Protein AF-A0A972ZYL5-F1 (afdb_monomer_lite)

Structure (mmCIF, N/CA/C/O backbone):
data_AF-A0A972ZYL5-F1
#
_entry.id   AF-A0A972ZYL5-F1
#
loop_
_atom_site.group_PDB
_atom_site.id
_atom_site.type_symbol
_atom_site.label_atom_id
_atom_site.label_alt_id
_atom_site.label_comp_id
_atom_site.label_asym_id
_atom_site.label_entity_id
_atom_site.label_seq_id
_atom_site.pdbx_PDB_ins_code
_atom_site.Cartn_x
_atom_site.Cartn_y
_atom_site.Cartn_z
_atom_site.occupancy
_atom_site.B_iso_or_equiv
_atom_site.auth_seq_id
_atom_site.auth_comp_id
_atom_site.auth_asym_id
_atom_site.auth_atom_id
_atom_site.pdbx_PDB_model_num
ATOM 1 N N . MET A 1 1 ? -12.706 -32.628 24.365 1.00 41.38 1 MET A N 1
ATOM 2 C CA . MET A 1 1 ? -12.061 -31.976 25.527 1.00 41.38 1 MET A CA 1
ATOM 3 C C . MET A 1 1 ? -12.692 -30.603 25.711 1.00 41.38 1 MET A C 1
ATOM 5 O O . MET A 1 1 ? -12.355 -29.680 24.985 1.00 41.38 1 MET A O 1
ATOM 9 N N . GLY A 1 2 ? -13.711 -30.515 26.570 1.00 38.97 2 GLY A N 1
ATOM 10 C CA . GLY A 1 2 ? -14.503 -29.300 26.780 1.00 38.97 2 GLY A CA 1
ATOM 11 C C . GLY A 1 2 ? -13.916 -28.439 27.895 1.00 38.97 2 GLY A C 1
ATOM 12 O O . GLY A 1 2 ? -13.798 -28.897 29.030 1.00 38.97 2 GLY A O 1
ATOM 13 N N . LEU A 1 3 ? -13.546 -27.202 27.568 1.00 34.12 3 LEU A N 1
ATOM 14 C CA . LEU A 1 3 ? -13.115 -26.196 28.535 1.00 34.12 3 LEU A CA 1
ATOM 15 C C . LEU A 1 3 ? -14.346 -25.678 29.290 1.00 34.12 3 LEU A C 1
ATOM 17 O O . LEU A 1 3 ? -15.180 -24.965 28.735 1.00 34.12 3 LEU A O 1
ATOM 21 N N . LYS A 1 4 ? -14.464 -26.085 30.559 1.00 38.19 4 LYS A N 1
ATOM 22 C CA . LYS A 1 4 ? -15.445 -25.568 31.519 1.00 38.19 4 LYS A CA 1
ATOM 23 C C . LYS A 1 4 ? -15.214 -24.071 31.725 1.00 38.19 4 LYS A C 1
ATOM 25 O O . LYS A 1 4 ? -14.170 -23.660 32.221 1.00 38.19 4 LYS A O 1
ATOM 30 N N . THR A 1 5 ? -16.214 -23.270 31.385 1.00 36.31 5 THR A N 1
ATOM 31 C CA . THR A 1 5 ? -16.312 -21.858 31.752 1.00 36.31 5 THR A CA 1
ATOM 32 C C . THR A 1 5 ? -16.636 -21.744 33.241 1.00 36.31 5 THR A C 1
ATOM 34 O O . THR A 1 5 ? -17.720 -22.131 33.678 1.00 36.31 5 THR A O 1
ATOM 37 N N . THR A 1 6 ? -15.704 -21.222 34.032 1.00 38.47 6 THR A N 1
ATOM 38 C CA . THR A 1 6 ? -15.936 -20.844 35.430 1.00 38.47 6 THR A CA 1
ATOM 39 C C . THR A 1 6 ? -16.724 -19.538 35.485 1.00 38.47 6 THR A C 1
ATOM 41 O O . THR A 1 6 ? -16.208 -18.476 35.142 1.00 38.47 6 THR A O 1
ATOM 44 N N . VAL A 1 7 ? -17.977 -19.624 35.926 1.00 40.84 7 VAL A N 1
ATOM 45 C CA . VAL A 1 7 ? -18.786 -18.481 36.364 1.00 40.84 7 VAL A CA 1
ATOM 46 C C . VAL A 1 7 ? -18.379 -18.155 37.807 1.00 40.84 7 VAL A C 1
ATOM 48 O O . VAL A 1 7 ? -18.423 -19.063 38.642 1.00 40.84 7 VAL A O 1
ATOM 51 N N . PRO A 1 8 ? -17.989 -16.917 38.161 1.00 37.16 8 PRO A N 1
ATOM 52 C CA . PRO A 1 8 ? -17.845 -16.552 39.561 1.00 37.16 8 PRO A CA 1
ATOM 53 C C . PRO A 1 8 ? -19.239 -16.411 40.185 1.00 37.16 8 PRO A C 1
ATOM 55 O O . PRO A 1 8 ? -20.003 -15.502 39.872 1.00 37.16 8 PRO A O 1
ATOM 58 N N . SER A 1 9 ? -19.557 -17.368 41.055 1.00 35.41 9 SER A N 1
ATOM 59 C CA . SER A 1 9 ? -20.727 -17.382 41.928 1.00 35.41 9 SER A CA 1
ATOM 60 C C . SER A 1 9 ? -20.741 -16.131 42.811 1.00 35.41 9 SER A C 1
ATOM 62 O O . SER A 1 9 ? -19.851 -15.925 43.641 1.00 35.41 9 SER A O 1
ATOM 64 N N . THR A 1 10 ? -21.749 -15.283 42.629 1.00 38.00 10 THR A N 1
ATOM 65 C CA . THR A 1 10 ? -22.067 -14.186 43.542 1.00 38.00 10 THR A CA 1
ATOM 66 C C . THR A 1 10 ? -22.505 -14.785 44.875 1.00 38.00 10 THR A C 1
ATOM 68 O O . THR A 1 10 ? -23.608 -15.320 44.989 1.00 38.00 10 THR A O 1
ATOM 71 N N . LYS A 1 11 ? -21.629 -14.714 45.885 1.00 37.34 11 LYS A N 1
ATOM 72 C CA . LYS A 1 11 ? -21.966 -15.027 47.278 1.00 37.34 11 LYS A CA 1
ATOM 73 C C . LYS A 1 11 ? -23.191 -14.211 47.690 1.00 37.34 11 LYS A C 1
ATOM 75 O O . LYS A 1 11 ? -23.113 -12.992 47.807 1.00 37.34 11 LYS A O 1
ATOM 80 N N . ALA A 1 12 ? -24.301 -14.901 47.930 1.00 39.06 12 ALA A N 1
ATOM 81 C CA . ALA A 1 12 ? -25.438 -14.359 48.651 1.00 39.06 12 ALA A CA 1
ATOM 82 C C . ALA A 1 12 ? -24.966 -13.956 50.058 1.00 39.06 12 ALA A C 1
ATOM 84 O O . ALA A 1 12 ? -24.593 -14.805 50.868 1.00 39.06 12 ALA A O 1
ATOM 85 N N . THR A 1 13 ? -24.931 -12.656 50.339 1.00 45.34 13 THR A N 1
ATOM 86 C CA . THR A 1 13 ? -24.761 -12.131 51.692 1.00 45.34 13 THR A CA 1
ATOM 87 C C . THR A 1 13 ? -25.991 -12.520 52.502 1.00 45.34 13 THR A C 1
ATOM 89 O O . THR A 1 13 ? -27.092 -12.017 52.298 1.00 45.34 13 THR A O 1
ATOM 92 N N . SER A 1 14 ? -25.798 -13.498 53.380 1.00 46.56 14 SER A N 1
ATOM 93 C CA . SER A 1 14 ? -26.826 -14.038 54.259 1.00 46.56 14 SER A CA 1
ATOM 94 C C . SER A 1 14 ? -27.374 -12.944 55.205 1.00 46.56 14 SER A C 1
ATOM 96 O O . SER A 1 14 ? -26.576 -12.125 55.665 1.00 46.56 14 SER A O 1
ATOM 98 N N . PRO A 1 15 ? -28.674 -12.942 55.562 1.00 49.06 15 PRO A N 1
ATOM 99 C CA . PRO A 1 15 ? -29.334 -11.900 56.375 1.00 49.06 15 PRO A CA 1
ATOM 100 C C . PRO A 1 15 ? -28.949 -11.906 57.870 1.00 49.06 15 PRO A C 1
ATOM 102 O O . PRO A 1 15 ? -29.476 -11.135 58.669 1.00 49.06 15 PRO A O 1
ATOM 105 N N . TRP A 1 16 ? -27.996 -12.755 58.251 1.00 45.66 16 TRP A N 1
ATOM 106 C CA . TRP A 1 16 ? -27.561 -12.992 59.623 1.00 45.66 16 TRP A CA 1
ATOM 107 C C . TRP A 1 16 ? -26.988 -11.780 60.383 1.00 45.66 16 TRP A C 1
ATOM 109 O O . TRP A 1 16 ? -27.233 -11.711 61.588 1.00 45.66 16 TRP A O 1
ATOM 119 N N . PRO A 1 17 ? -26.286 -10.795 59.780 1.00 55.66 17 PRO A N 1
ATOM 120 C CA . PRO A 1 17 ? -25.686 -9.728 60.581 1.00 55.66 17 PRO A CA 1
ATOM 121 C C . PRO A 1 17 ? -26.719 -8.736 61.139 1.00 55.66 17 PRO A C 1
ATOM 123 O O . PRO A 1 17 ? -26.487 -8.170 62.204 1.00 55.66 17 PRO A O 1
ATOM 126 N N . MET A 1 18 ? -27.878 -8.557 60.488 1.00 50.62 18 MET A N 1
ATOM 127 C CA . MET A 1 18 ? -28.925 -7.657 60.997 1.00 50.62 18 MET A CA 1
ATOM 128 C C . MET A 1 18 ? -29.690 -8.254 62.181 1.00 50.62 18 MET A C 1
ATOM 130 O O . MET A 1 18 ? -29.977 -7.537 63.133 1.00 50.62 18 MET A O 1
ATOM 134 N N . ALA A 1 19 ? -29.962 -9.562 62.166 1.00 48.72 19 ALA A N 1
ATOM 135 C CA . ALA A 1 19 ? -30.639 -10.239 63.275 1.00 48.72 19 ALA A CA 1
ATOM 136 C C . ALA A 1 19 ? -29.786 -10.243 64.558 1.00 48.72 19 ALA A C 1
ATOM 138 O O . ALA A 1 19 ? -30.305 -10.031 65.652 1.00 48.72 19 ALA A O 1
ATOM 139 N N . ILE A 1 20 ? -28.466 -10.416 64.418 1.00 55.84 20 ILE A N 1
ATOM 140 C CA . ILE A 1 20 ? -27.520 -10.357 65.542 1.00 55.84 20 ILE A CA 1
ATOM 141 C C . ILE A 1 20 ? -27.417 -8.926 66.089 1.00 55.84 20 ILE A C 1
ATOM 143 O O . ILE A 1 20 ? -27.444 -8.734 67.302 1.00 55.84 20 ILE A O 1
ATOM 147 N N . ALA A 1 21 ? -27.363 -7.916 65.215 1.00 53.06 21 ALA A N 1
ATOM 148 C CA . ALA A 1 21 ? -27.332 -6.514 65.636 1.00 53.06 21 ALA A CA 1
ATOM 149 C C . ALA A 1 21 ? -28.591 -6.113 66.427 1.00 53.06 21 ALA A C 1
ATOM 151 O O . ALA A 1 21 ? -28.486 -5.424 67.441 1.00 53.06 21 ALA A O 1
ATOM 152 N N . LEU A 1 22 ? -29.765 -6.598 66.013 1.00 55.12 22 LEU A N 1
ATOM 153 C CA . LEU A 1 22 ? -31.033 -6.356 66.707 1.00 55.12 22 LEU A CA 1
ATOM 154 C C . LEU A 1 22 ? -31.074 -7.034 68.086 1.00 55.12 22 LEU A C 1
ATOM 156 O O . LEU A 1 22 ? -31.489 -6.412 69.061 1.00 55.12 22 LEU A O 1
ATOM 160 N N . ALA A 1 23 ? -30.579 -8.271 68.196 1.00 56.94 23 ALA A N 1
ATOM 161 C CA . ALA A 1 23 ? -30.503 -8.987 69.471 1.00 56.94 23 ALA A CA 1
ATOM 162 C C . ALA A 1 23 ? -29.551 -8.307 70.473 1.00 56.94 23 ALA A C 1
ATOM 164 O O . ALA A 1 23 ? -29.870 -8.199 71.657 1.00 56.94 23 ALA A O 1
ATOM 165 N N . ILE A 1 24 ? -28.411 -7.795 69.994 1.00 60.84 24 ILE A N 1
ATOM 166 C CA . ILE A 1 24 ? -27.460 -7.044 70.826 1.00 60.84 24 ILE A CA 1
ATOM 167 C C . ILE A 1 24 ? -28.085 -5.722 71.293 1.00 60.84 24 ILE A C 1
ATOM 169 O O . ILE A 1 24 ? -27.967 -5.381 72.467 1.00 60.84 24 ILE A O 1
ATOM 173 N N . ALA A 1 25 ? -28.797 -5.006 70.418 1.00 59.16 25 ALA A N 1
ATOM 174 C CA . ALA A 1 25 ? -29.459 -3.753 70.782 1.00 59.16 25 ALA A CA 1
ATOM 175 C C . ALA A 1 25 ? -30.521 -3.954 71.879 1.00 59.16 25 ALA A C 1
ATOM 177 O O . ALA A 1 25 ? -30.542 -3.208 72.856 1.00 59.16 25 ALA A O 1
ATOM 178 N N . VAL A 1 26 ? -31.345 -5.003 71.771 1.00 62.66 26 VAL A N 1
ATOM 179 C CA . VAL A 1 26 ? -32.357 -5.344 72.789 1.00 62.66 26 VAL A CA 1
ATOM 180 C C . VAL A 1 26 ? -31.706 -5.691 74.133 1.00 62.66 26 VAL A C 1
ATOM 182 O O . VAL A 1 26 ? -32.167 -5.226 75.176 1.00 62.66 26 VAL A O 1
ATOM 185 N N . PHE A 1 27 ? -30.601 -6.442 74.119 1.00 63.00 27 PHE A N 1
ATOM 186 C CA . PHE A 1 27 ? -29.875 -6.818 75.336 1.00 63.00 27 PHE A CA 1
ATOM 187 C C . PHE A 1 27 ? -29.214 -5.615 76.029 1.00 63.00 27 PHE A C 1
ATOM 189 O O . PHE A 1 27 ? -29.222 -5.515 77.259 1.00 63.00 27 PHE A O 1
ATOM 196 N N . VAL A 1 28 ? -28.681 -4.669 75.248 1.00 62.25 28 VAL A N 1
ATOM 197 C CA . VAL A 1 28 ? -28.093 -3.425 75.770 1.00 62.25 28 VAL A CA 1
ATOM 198 C C . VAL A 1 28 ? -29.173 -2.528 76.377 1.00 62.25 28 VAL A C 1
ATOM 200 O O . VAL A 1 28 ? -28.972 -2.005 77.470 1.00 62.25 28 VAL A O 1
ATOM 203 N N . ILE A 1 29 ? -30.344 -2.415 75.743 1.00 62.97 29 ILE A N 1
ATOM 204 C CA . ILE A 1 29 ? -31.478 -1.648 76.283 1.00 62.97 29 ILE A CA 1
ATOM 205 C C . ILE A 1 29 ? -31.983 -2.270 77.594 1.00 62.97 29 ILE A C 1
ATOM 207 O O . ILE A 1 29 ? -32.149 -1.556 78.580 1.00 62.97 29 ILE A O 1
ATOM 211 N N . GLN A 1 30 ? -32.155 -3.596 77.653 1.00 56.00 30 GLN A N 1
ATOM 212 C CA . GLN A 1 30 ? -32.551 -4.286 78.889 1.00 56.00 30 GLN A CA 1
ATOM 213 C C . GLN A 1 30 ? -31.522 -4.120 80.013 1.00 56.00 30 GLN A C 1
ATOM 215 O O . GLN A 1 30 ? -31.901 -3.914 81.166 1.00 56.00 30 GLN A O 1
ATOM 220 N N . SER A 1 31 ? -30.228 -4.153 79.685 1.00 62.12 31 SER A N 1
ATOM 221 C CA . SER A 1 31 ? -29.158 -3.950 80.668 1.00 62.12 31 SER A CA 1
ATOM 222 C C . SER A 1 31 ? -29.103 -2.508 81.176 1.00 62.12 31 SER A C 1
ATOM 224 O O . SER A 1 31 ? -28.894 -2.287 82.366 1.00 62.12 31 SER A O 1
ATOM 226 N N . LEU A 1 32 ? -29.355 -1.519 80.315 1.00 51.88 32 LEU A N 1
ATOM 227 C CA . LEU A 1 32 ? -29.411 -0.111 80.714 1.00 51.88 32 LEU A CA 1
ATOM 228 C C . LEU A 1 32 ? -30.629 0.186 81.600 1.00 51.88 32 LEU A C 1
ATOM 230 O O . LEU A 1 32 ? -30.489 0.903 82.587 1.00 51.88 32 LEU A O 1
ATOM 234 N N . ILE A 1 33 ? -31.790 -0.419 81.318 1.00 57.53 33 ILE A N 1
ATOM 235 C CA . ILE A 1 33 ? -32.982 -0.320 82.180 1.00 57.53 33 ILE A CA 1
ATOM 236 C C . ILE A 1 33 ? -32.690 -0.907 83.571 1.00 57.53 33 ILE A C 1
ATOM 238 O O . ILE A 1 33 ? -33.034 -0.293 84.581 1.00 57.53 33 ILE A O 1
ATOM 242 N N . ALA A 1 34 ? -32.002 -2.053 83.636 1.00 53.91 34 ALA A N 1
ATOM 243 C CA . ALA A 1 34 ? -31.623 -2.691 84.897 1.00 53.91 34 ALA A CA 1
ATOM 244 C C . ALA A 1 34 ? -30.601 -1.866 85.705 1.00 53.91 34 ALA A C 1
ATOM 246 O O . ALA A 1 34 ? -30.720 -1.774 86.925 1.00 53.91 34 ALA A O 1
ATOM 247 N N . VAL A 1 35 ? -29.633 -1.228 85.036 1.00 47.22 35 VAL A N 1
ATOM 248 C CA . VAL A 1 35 ? -28.631 -0.353 85.677 1.00 47.22 35 VAL A CA 1
ATOM 249 C C . VAL A 1 35 ? -29.263 0.941 86.196 1.00 47.22 35 VAL A C 1
ATOM 251 O O . VAL A 1 35 ? -28.976 1.351 87.318 1.00 47.22 35 VAL A O 1
ATOM 254 N N . VAL A 1 36 ? -30.183 1.548 85.440 1.00 48.50 36 VAL A N 1
ATOM 255 C CA . VAL A 1 36 ? -30.937 2.735 85.886 1.00 48.50 36 VAL A CA 1
ATOM 256 C C . VAL A 1 36 ? -31.788 2.423 87.123 1.00 48.50 36 VAL A C 1
ATOM 258 O O . VAL A 1 36 ? -31.884 3.250 88.032 1.00 48.50 36 VAL A O 1
ATOM 261 N N . TRP A 1 37 ? -32.340 1.208 87.205 1.00 52.72 37 TRP A N 1
ATOM 262 C CA . TRP A 1 37 ? -33.072 0.736 88.382 1.00 52.72 37 TRP A CA 1
ATOM 263 C C . TRP A 1 37 ? -32.170 0.386 89.577 1.00 52.72 37 TRP A C 1
ATOM 265 O O . TRP A 1 37 ? -32.647 0.422 90.710 1.00 52.72 37 TRP A O 1
ATOM 275 N N . SER A 1 38 ? -30.881 0.083 89.373 1.00 51.00 38 SER A N 1
ATOM 276 C CA . SER A 1 38 ? -29.988 -0.346 90.460 1.00 51.00 38 SER A CA 1
ATOM 277 C C . SER A 1 38 ? -29.194 0.781 91.129 1.00 51.00 38 SER A C 1
ATOM 279 O O . SER A 1 38 ? -28.565 0.522 92.155 1.00 51.00 38 SER A O 1
ATOM 281 N N . SER A 1 39 ? -29.176 2.008 90.588 1.00 47.97 39 SER A N 1
ATOM 282 C CA . SER A 1 39 ? -28.262 3.061 91.075 1.00 47.97 39 SER A CA 1
ATOM 283 C C . SER A 1 39 ? -28.886 4.389 91.519 1.00 47.97 39 SER A C 1
ATOM 285 O O . SER A 1 39 ? -28.130 5.323 91.785 1.00 47.97 39 SER A O 1
ATOM 287 N N . THR A 1 40 ? -30.209 4.516 91.676 1.00 46.00 40 THR A N 1
ATOM 288 C CA . THR A 1 40 ? -30.797 5.830 92.012 1.00 46.00 40 THR A CA 1
ATOM 289 C C . THR A 1 40 ? -31.829 5.756 93.137 1.00 46.00 40 THR A C 1
ATOM 291 O O . THR A 1 40 ? -32.868 5.117 93.018 1.00 46.00 40 THR A O 1
ATOM 294 N N . ARG A 1 41 ? -31.531 6.445 94.251 1.00 45.81 41 ARG A N 1
ATOM 295 C CA . ARG A 1 41 ? -32.499 6.816 95.300 1.00 45.81 41 ARG A CA 1
ATOM 296 C C . ARG A 1 41 ? -33.710 7.514 94.654 1.00 45.81 41 ARG A C 1
ATOM 298 O O . ARG A 1 41 ? -33.507 8.190 93.644 1.00 45.81 41 ARG A O 1
ATOM 305 N N . PRO A 1 42 ? -34.926 7.420 95.224 1.00 42.53 42 PRO A N 1
ATOM 306 C CA . PRO A 1 42 ? -36.120 8.001 94.622 1.00 42.53 42 PRO A CA 1
ATOM 307 C C . PRO A 1 42 ? -36.043 9.530 94.693 1.00 42.53 42 PRO A C 1
ATOM 309 O O . PRO A 1 42 ? -36.448 10.146 95.673 1.00 42.53 42 PRO A O 1
ATOM 312 N N . GLN A 1 43 ? -35.493 10.151 93.654 1.00 45.28 43 GLN A N 1
ATOM 313 C CA . GLN A 1 43 ? -35.905 11.494 93.278 1.00 45.28 43 GLN A CA 1
ATOM 314 C C . GLN A 1 43 ? -37.298 11.320 92.678 1.00 45.28 43 GLN A C 1
ATOM 316 O O . GLN A 1 43 ? -37.479 10.540 91.743 1.00 45.28 43 GLN A O 1
ATOM 321 N N . THR A 1 44 ? -38.299 11.964 93.266 1.00 47.56 44 THR A N 1
ATOM 322 C CA . THR A 1 44 ? -39.650 12.016 92.707 1.00 47.56 44 THR A CA 1
ATOM 323 C C . THR A 1 44 ? -39.571 12.754 91.377 1.00 47.56 44 THR A C 1
ATOM 325 O O . THR A 1 44 ? -39.580 13.981 91.346 1.00 47.56 44 THR A O 1
ATOM 328 N N . ILE A 1 45 ? -39.428 12.002 90.289 1.00 50.72 45 ILE A N 1
ATOM 329 C CA . ILE A 1 45 ? -39.596 12.511 88.931 1.00 50.72 45 ILE A CA 1
ATOM 330 C C . ILE A 1 45 ? -41.024 13.057 88.868 1.00 50.72 45 ILE A C 1
ATOM 332 O O . ILE A 1 45 ? -41.975 12.351 89.219 1.00 50.72 45 ILE A O 1
ATOM 336 N N . SER A 1 46 ? -41.168 14.331 88.506 1.00 58.19 46 SER A N 1
ATOM 337 C CA . SER A 1 46 ? -42.485 14.929 88.309 1.00 58.19 46 SER A CA 1
ATOM 338 C C . SER A 1 46 ? -43.215 14.143 87.221 1.00 58.19 46 SER A C 1
ATOM 340 O O . SER A 1 46 ? -42.606 13.726 86.238 1.00 58.19 46 SER A O 1
ATOM 342 N N . VAL A 1 47 ? -44.531 13.957 87.356 1.00 63.41 47 VAL A N 1
ATOM 343 C CA . VAL A 1 47 ? -45.355 13.332 86.301 1.00 63.41 47 VAL A CA 1
ATOM 344 C C . VAL A 1 47 ? -45.140 14.036 84.950 1.00 63.41 47 VAL A C 1
ATOM 346 O O . VAL A 1 47 ? -45.187 13.393 83.905 1.00 63.41 47 VAL A O 1
ATOM 349 N N . GLN A 1 48 ? -44.831 15.336 84.982 1.00 63.50 48 GLN A N 1
ATOM 350 C CA . GLN A 1 48 ? -44.504 16.128 83.802 1.00 63.50 48 GLN A CA 1
ATOM 351 C C . GLN A 1 48 ? -43.208 15.664 83.115 1.00 63.50 48 GLN A C 1
ATOM 353 O O . GLN A 1 48 ? -43.220 15.427 81.913 1.00 63.50 48 GLN A O 1
ATOM 358 N N . ASP A 1 49 ? -42.136 15.424 83.875 1.00 63.81 49 ASP A N 1
ATOM 359 C CA . ASP A 1 49 ? -40.836 14.994 83.336 1.00 63.81 49 ASP A CA 1
ATOM 360 C C . ASP A 1 49 ? -40.919 13.597 82.694 1.00 63.81 49 ASP A C 1
ATOM 362 O O . ASP A 1 49 ? -40.239 13.299 81.712 1.00 63.81 49 ASP A O 1
ATOM 366 N N . TYR A 1 50 ? -41.779 12.722 83.228 1.00 62.84 50 TYR A N 1
ATOM 367 C CA . TYR A 1 50 ? -42.027 11.399 82.649 1.00 62.84 50 TYR A CA 1
ATOM 368 C C . TYR A 1 50 ? -42.781 11.486 81.312 1.00 62.84 50 TYR A C 1
ATOM 370 O O . TYR A 1 50 ? -42.447 10.773 80.364 1.00 62.84 50 TYR A O 1
ATOM 378 N N . ASN A 1 51 ? -43.770 12.378 81.217 1.00 70.31 51 ASN A N 1
ATOM 379 C CA . ASN A 1 51 ? -44.517 12.616 79.980 1.00 70.31 51 ASN A CA 1
ATOM 380 C C . ASN A 1 51 ? -43.639 13.270 78.897 1.00 70.31 51 ASN A C 1
ATOM 382 O O . ASN A 1 51 ? -43.740 12.909 77.722 1.00 70.31 51 ASN A O 1
ATOM 386 N N . ASP A 1 52 ? -42.734 14.170 79.286 1.00 73.31 52 ASP A N 1
ATOM 387 C CA . ASP A 1 52 ? -41.778 14.806 78.372 1.00 73.31 52 ASP A CA 1
ATOM 388 C C . ASP A 1 52 ? -40.760 13.782 77.822 1.00 73.31 52 ASP A C 1
ATOM 390 O O . ASP A 1 52 ? -40.471 13.760 76.627 1.00 73.31 52 ASP A O 1
ATOM 394 N N . LEU A 1 53 ? -40.294 12.836 78.647 1.00 74.19 53 LEU A N 1
ATOM 395 C CA . LEU A 1 53 ? -39.439 11.730 78.187 1.00 74.19 53 LEU A CA 1
ATOM 396 C C . LEU A 1 53 ? -40.176 10.740 77.273 1.00 74.19 53 LEU A C 1
ATOM 398 O O . LEU A 1 53 ? -39.588 10.229 76.318 1.00 74.19 53 LEU A O 1
ATOM 402 N N . GLN A 1 54 ? -41.454 10.455 77.545 1.00 66.56 54 GLN A N 1
ATOM 403 C CA . GLN A 1 54 ? -42.258 9.597 76.668 1.00 66.56 54 GLN A CA 1
ATOM 404 C C . GLN A 1 54 ? -42.500 10.238 75.300 1.00 66.56 54 GLN A C 1
ATOM 406 O O . GLN A 1 54 ? -42.433 9.547 74.282 1.00 66.56 54 GLN A O 1
ATOM 411 N N . THR A 1 55 ? -42.764 11.544 75.263 1.00 73.62 55 THR A N 1
ATOM 412 C CA . THR A 1 55 ? -42.971 12.270 74.005 1.00 73.62 55 THR A CA 1
ATOM 413 C C . THR A 1 55 ? -41.678 12.401 73.201 1.00 73.62 55 THR A C 1
ATOM 415 O O . THR A 1 55 ? -41.710 12.184 71.988 1.00 73.62 55 THR A O 1
ATOM 418 N N . ASP A 1 56 ? -40.530 12.636 73.846 1.00 79.62 56 ASP A N 1
ATOM 419 C CA . ASP A 1 56 ? -39.234 12.671 73.154 1.00 79.62 56 ASP A CA 1
ATOM 420 C C . ASP A 1 56 ? -38.862 11.295 72.574 1.00 79.62 56 ASP A C 1
ATOM 422 O O . ASP A 1 56 ? -38.499 11.194 71.400 1.00 79.62 56 ASP A O 1
ATOM 426 N N . LEU A 1 57 ? -39.064 10.210 73.334 1.00 74.12 57 LEU A N 1
ATOM 427 C CA . LEU A 1 57 ? -38.818 8.845 72.855 1.00 74.12 57 LEU A CA 1
ATOM 428 C C . LEU A 1 57 ? -39.729 8.469 71.675 1.00 74.12 57 LEU A C 1
ATOM 430 O O . LEU A 1 57 ? -39.261 7.870 70.707 1.00 74.12 57 LEU A O 1
ATOM 434 N N . ALA A 1 58 ? -41.011 8.843 71.731 1.00 74.06 58 ALA A N 1
ATOM 435 C CA . ALA A 1 58 ? -41.944 8.642 70.623 1.00 74.06 58 ALA A CA 1
ATOM 436 C C . ALA A 1 58 ? -41.507 9.424 69.372 1.00 74.06 58 ALA A C 1
ATOM 438 O O . ALA A 1 58 ? -41.491 8.866 68.275 1.00 74.06 58 ALA A O 1
ATOM 439 N N . SER A 1 59 ? -41.063 10.674 69.543 1.00 75.94 59 SER A N 1
ATOM 440 C CA . SER A 1 59 ? -40.570 11.503 68.437 1.00 75.94 59 SER A CA 1
ATOM 441 C C . SER A 1 59 ? -39.301 10.929 67.788 1.00 75.94 59 SER A C 1
ATOM 443 O O . SER A 1 59 ? -39.165 10.938 66.563 1.00 75.94 59 SER A O 1
ATOM 445 N N . GLN A 1 60 ? -38.393 10.350 68.584 1.00 76.50 60 GLN A N 1
ATOM 446 C CA . GLN A 1 60 ? -37.190 9.684 68.081 1.00 76.50 60 GLN A CA 1
ATOM 447 C C . GLN A 1 60 ? -37.518 8.382 67.342 1.00 76.50 60 GLN A C 1
ATOM 449 O O . GLN A 1 60 ? -36.877 8.079 66.333 1.00 76.50 60 GLN A O 1
ATOM 454 N N . LEU A 1 61 ? -38.517 7.627 67.809 1.00 75.94 61 LEU A N 1
ATOM 455 C CA . LEU A 1 61 ? -38.975 6.405 67.148 1.00 75.94 61 LEU A CA 1
ATOM 456 C C . LEU A 1 61 ? -39.600 6.722 65.778 1.00 75.94 61 LEU A C 1
ATOM 458 O O . LEU A 1 61 ? -39.228 6.111 64.776 1.00 75.94 61 LEU A O 1
ATOM 462 N N . GLU A 1 62 ? -40.453 7.749 65.702 1.00 79.62 62 GLU A N 1
ATOM 463 C CA . GLU A 1 62 ? -41.024 8.232 64.435 1.00 79.62 62 GLU A CA 1
ATOM 464 C C . GLU A 1 62 ? -39.944 8.789 63.487 1.00 79.62 62 GLU A C 1
ATOM 466 O O . GLU A 1 62 ? -39.963 8.546 62.272 1.00 79.62 62 GLU A O 1
ATOM 471 N N . ALA A 1 63 ? -38.940 9.492 64.023 1.00 77.88 63 ALA A N 1
ATOM 472 C CA . ALA A 1 63 ? -37.790 9.945 63.243 1.00 77.88 63 ALA A CA 1
ATOM 473 C C . ALA A 1 63 ? -36.982 8.758 62.679 1.00 77.88 63 ALA A C 1
ATOM 475 O O . ALA A 1 63 ? -36.562 8.784 61.518 1.00 77.88 63 ALA A O 1
ATOM 476 N N . GLN A 1 64 ? -36.802 7.678 63.444 1.00 76.38 64 GLN A N 1
ATOM 477 C CA . GLN A 1 64 ? -36.143 6.472 62.938 1.00 76.38 64 GLN A CA 1
ATOM 478 C C . GLN A 1 64 ? -36.963 5.781 61.843 1.00 76.38 64 GLN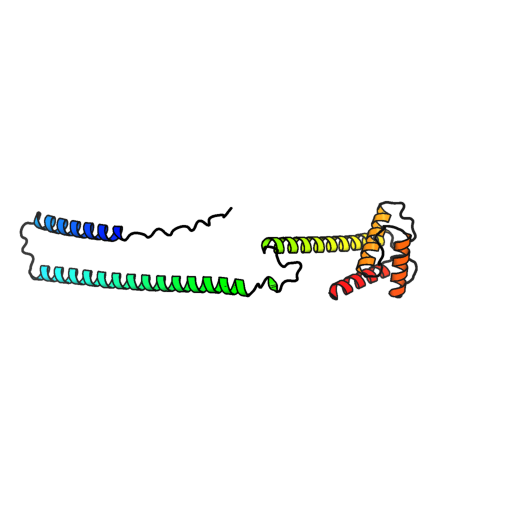 A C 1
ATOM 480 O O . GLN A 1 64 ? -36.407 5.462 60.788 1.00 76.38 64 GLN A O 1
ATOM 485 N N . ASP A 1 65 ? -38.276 5.641 62.012 1.00 80.25 65 ASP A N 1
ATOM 486 C CA . ASP A 1 65 ? -39.143 5.020 61.002 1.00 80.25 65 ASP A CA 1
ATOM 487 C C . ASP A 1 65 ? -39.146 5.795 59.677 1.00 80.25 65 ASP A C 1
ATOM 489 O O . ASP A 1 65 ? -39.058 5.211 58.588 1.00 80.25 65 ASP A O 1
ATOM 493 N N . THR A 1 66 ? -39.154 7.129 59.740 1.00 82.81 66 THR A N 1
ATOM 494 C CA . THR A 1 66 ? -39.080 7.969 58.534 1.00 82.81 66 THR A CA 1
ATOM 495 C C . THR A 1 66 ? -37.724 7.859 57.829 1.00 82.81 66 THR A C 1
ATOM 497 O O . THR A 1 66 ? -37.678 7.787 56.592 1.00 82.81 66 THR A O 1
ATOM 500 N N . THR A 1 67 ? -36.613 7.770 58.572 1.00 80.88 67 THR A N 1
ATOM 501 C CA . THR A 1 67 ? -35.277 7.563 57.977 1.00 80.88 67 THR A CA 1
ATOM 502 C C . THR A 1 67 ? -35.128 6.177 57.347 1.00 80.88 67 THR A C 1
ATOM 504 O O . THR A 1 67 ? -34.586 6.064 56.240 1.00 80.88 67 THR A O 1
ATOM 507 N N . LEU A 1 68 ? -35.676 5.132 57.974 1.00 82.56 68 LEU A N 1
ATOM 508 C CA . LEU A 1 68 ? -35.681 3.769 57.439 1.00 82.56 68 LEU A CA 1
ATOM 509 C C . LEU A 1 68 ? -36.508 3.681 56.147 1.00 82.56 68 LEU A C 1
ATOM 511 O O . LEU A 1 68 ? -36.071 3.091 55.150 1.00 82.56 68 LEU A O 1
ATOM 515 N N . ALA A 1 69 ? -37.670 4.340 56.115 1.00 83.56 69 ALA A N 1
ATOM 516 C CA . ALA A 1 69 ? -38.492 4.446 54.914 1.00 83.56 69 ALA A CA 1
ATOM 517 C C . ALA A 1 69 ? -37.754 5.184 53.781 1.00 83.56 69 ALA A C 1
ATOM 519 O O . ALA A 1 69 ? -37.775 4.742 52.626 1.00 83.56 69 ALA A O 1
ATOM 520 N N . ALA A 1 70 ? -37.044 6.273 54.093 1.00 83.00 70 ALA A N 1
ATOM 521 C CA . ALA A 1 70 ? -36.238 7.008 53.117 1.00 83.00 70 ALA A CA 1
ATOM 522 C C . ALA A 1 70 ? -35.071 6.166 52.569 1.00 83.00 70 ALA A C 1
ATOM 524 O O . ALA A 1 70 ? -34.806 6.181 51.361 1.00 83.00 70 ALA A O 1
ATOM 525 N N . MET A 1 71 ? -34.403 5.391 53.428 1.00 81.50 71 MET A N 1
ATOM 526 C CA . MET A 1 71 ? -33.328 4.480 53.028 1.00 81.50 71 MET A CA 1
ATOM 527 C C . MET A 1 71 ? -33.848 3.365 52.113 1.00 81.50 71 MET A C 1
ATOM 529 O O . MET A 1 71 ? -33.236 3.070 51.084 1.00 81.50 71 MET A O 1
ATOM 533 N N . THR A 1 72 ? -35.024 2.817 52.421 1.00 84.69 72 THR A N 1
ATOM 534 C CA . THR A 1 72 ? -35.683 1.785 51.607 1.00 84.69 72 THR A CA 1
ATOM 535 C C . THR A 1 72 ? -36.040 2.312 50.215 1.00 84.69 72 THR A C 1
ATOM 537 O O . THR A 1 72 ? -35.750 1.658 49.213 1.00 84.69 72 THR A O 1
ATOM 540 N N . ARG A 1 73 ? -36.575 3.538 50.114 1.00 85.06 73 ARG A N 1
ATOM 541 C CA . ARG A 1 73 ? -36.858 4.184 48.817 1.00 85.06 73 ARG A CA 1
ATOM 542 C C . ARG A 1 73 ? -35.589 4.404 47.990 1.00 85.06 73 ARG A C 1
ATOM 544 O O . ARG A 1 73 ? -35.594 4.144 46.787 1.00 85.06 73 ARG A O 1
ATOM 551 N N . LYS A 1 74 ? -34.490 4.839 48.621 1.00 86.81 74 LYS A N 1
ATOM 552 C CA . LYS A 1 74 ? -33.185 4.977 47.946 1.00 86.81 74 LYS A CA 1
ATOM 553 C C . LYS A 1 74 ? -32.646 3.628 47.466 1.00 86.81 74 LYS A C 1
ATOM 555 O O . LYS A 1 74 ? -32.110 3.544 46.369 1.00 86.81 74 LYS A O 1
ATOM 560 N N . MET A 1 75 ? -32.814 2.564 48.246 1.00 87.00 75 MET A N 1
ATOM 561 C CA . MET A 1 75 ? -32.403 1.218 47.840 1.00 87.00 75 MET A CA 1
ATOM 562 C C . MET A 1 75 ? -33.229 0.697 46.653 1.00 87.00 75 MET A C 1
ATOM 564 O O . MET A 1 75 ? -32.687 0.109 45.721 1.00 87.00 75 MET A O 1
ATOM 568 N N . GLN A 1 76 ? -34.537 0.949 46.640 1.00 88.81 76 GLN A N 1
ATOM 569 C CA . GLN A 1 76 ? -35.395 0.578 45.512 1.00 88.81 76 GLN A CA 1
ATOM 570 C C . GLN A 1 76 ? -35.034 1.354 44.238 1.00 88.81 76 GLN A C 1
ATOM 572 O O . GLN A 1 76 ? -35.028 0.782 43.144 1.00 88.81 76 GLN A O 1
ATOM 577 N N . SER A 1 77 ? -34.688 2.641 44.360 1.00 88.50 77 SER A N 1
ATOM 578 C CA . SER A 1 77 ? -34.287 3.448 43.204 1.00 88.50 77 SER A CA 1
ATOM 579 C C . SER A 1 77 ? -32.965 2.968 42.595 1.00 88.50 77 SER A C 1
ATOM 581 O O . SER A 1 77 ? -32.867 2.861 41.370 1.00 88.50 77 SER A O 1
ATOM 583 N N . THR A 1 78 ? -31.980 2.585 43.415 1.00 83.19 78 THR A N 1
ATOM 584 C CA . THR A 1 78 ? -30.705 2.037 42.920 1.00 83.19 78 THR A CA 1
ATOM 585 C C . THR A 1 78 ? -30.880 0.662 42.280 1.00 83.19 78 THR A C 1
ATOM 587 O O . THR A 1 78 ? -30.293 0.396 41.231 1.00 83.19 78 THR A O 1
ATOM 590 N N . GLN A 1 79 ? -31.755 -0.191 42.821 1.00 88.75 79 GLN A N 1
ATOM 591 C CA . GLN A 1 79 ? -32.096 -1.474 42.197 1.00 88.75 79 GLN A CA 1
ATOM 592 C C . GLN A 1 79 ? -32.745 -1.296 40.817 1.00 88.75 79 GLN A C 1
ATOM 594 O O . GLN A 1 79 ? -32.420 -2.021 39.875 1.00 88.75 79 GLN A O 1
ATOM 599 N N . LEU A 1 80 ? -33.643 -0.319 40.669 1.00 90.12 80 LEU A N 1
ATOM 600 C CA . LEU A 1 80 ? -34.253 0.006 39.378 1.00 90.12 80 LEU A CA 1
ATOM 601 C C . LEU A 1 80 ? -33.226 0.538 38.374 1.00 90.12 80 LEU A C 1
ATOM 603 O O . LEU A 1 80 ? -33.310 0.210 37.187 1.00 90.12 80 LEU A O 1
ATOM 607 N N . LEU A 1 81 ? -32.262 1.334 38.840 1.00 87.88 81 LEU A N 1
ATOM 608 C CA . LEU A 1 81 ? -31.188 1.862 38.003 1.00 87.88 81 LEU A CA 1
ATOM 609 C C . LEU A 1 81 ? -30.266 0.743 37.504 1.00 87.88 81 LEU A C 1
ATOM 611 O O . LEU A 1 81 ? -29.998 0.672 36.307 1.00 87.88 81 LEU A O 1
ATOM 615 N N . ASN A 1 82 ? -29.881 -0.194 38.373 1.00 86.31 82 ASN A N 1
ATOM 616 C CA . ASN A 1 82 ? -29.080 -1.355 37.975 1.00 86.31 82 ASN A CA 1
ATOM 617 C C . ASN A 1 82 ? -29.816 -2.226 36.947 1.00 86.31 82 ASN A C 1
ATOM 619 O O . ASN A 1 82 ? -29.240 -2.593 35.926 1.00 86.31 82 ASN A O 1
ATOM 623 N N . LYS A 1 83 ? -31.123 -2.457 37.134 1.00 91.69 83 LYS A N 1
ATOM 624 C CA . LYS A 1 83 ? -31.952 -3.170 36.146 1.00 91.69 83 LYS A CA 1
ATOM 625 C C . LYS A 1 83 ? -32.058 -2.443 34.802 1.00 91.69 83 LYS A C 1
ATOM 627 O O . LYS A 1 83 ? -32.234 -3.091 33.773 1.00 91.69 83 LYS A O 1
ATOM 632 N N . ARG A 1 84 ? -32.029 -1.104 34.780 1.00 90.94 84 ARG A N 1
ATOM 633 C CA . ARG A 1 84 ? -31.960 -0.327 33.523 1.00 90.94 84 ARG A CA 1
ATOM 634 C C . ARG A 1 84 ? -30.606 -0.530 32.853 1.00 90.94 84 ARG A C 1
ATOM 636 O O . ARG A 1 84 ? -30.567 -0.913 31.694 1.00 90.94 84 ARG A O 1
ATOM 643 N N . LEU A 1 85 ? -29.527 -0.391 33.614 1.00 88.81 85 LEU A N 1
ATOM 644 C CA . LEU A 1 85 ? -28.160 -0.514 33.116 1.00 88.81 85 LEU A CA 1
ATOM 645 C C . LEU A 1 85 ? -27.863 -1.914 32.547 1.00 88.81 85 LEU A C 1
ATOM 647 O O . LEU A 1 85 ? -27.192 -2.045 31.526 1.00 88.81 85 LEU A O 1
ATOM 651 N N . GLU A 1 86 ? -28.410 -2.973 33.148 1.00 87.19 86 GLU A N 1
ATOM 652 C CA . GLU A 1 86 ? -28.335 -4.336 32.603 1.00 87.19 86 GLU A CA 1
ATOM 653 C C . GLU A 1 86 ? -29.104 -4.495 31.283 1.00 87.19 86 GLU A C 1
ATOM 655 O O . GLU A 1 86 ? -28.608 -5.128 30.343 1.00 87.19 86 GLU A O 1
ATOM 660 N N . ARG A 1 87 ? -30.298 -3.897 31.176 1.00 88.75 87 ARG A N 1
ATOM 661 C CA . ARG A 1 87 ? -31.069 -3.883 29.923 1.00 88.75 87 ARG A CA 1
ATOM 662 C C . ARG A 1 87 ? -30.331 -3.128 28.823 1.00 88.75 87 ARG A C 1
ATOM 664 O O . ARG A 1 87 ? -30.214 -3.642 27.716 1.00 88.75 87 ARG A O 1
ATOM 671 N N . ASP A 1 88 ? -29.761 -1.974 29.136 1.00 86.44 88 ASP A N 1
ATOM 672 C CA . ASP A 1 88 ? -29.029 -1.171 28.156 1.00 86.44 88 ASP A CA 1
ATOM 673 C C . ASP A 1 88 ? -27.757 -1.902 27.693 1.00 86.44 88 ASP A C 1
ATOM 675 O O . ASP A 1 88 ? -27.484 -1.992 26.497 1.00 86.44 88 ASP A O 1
ATOM 679 N N . ASN A 1 89 ? -27.026 -2.545 28.611 1.00 76.62 89 ASN A N 1
ATOM 680 C CA . ASN A 1 89 ? -25.859 -3.364 28.265 1.00 76.62 89 ASN A CA 1
ATOM 681 C C . ASN A 1 89 ? -26.210 -4.587 27.405 1.00 76.62 89 ASN A C 1
ATOM 683 O O . ASN A 1 89 ? -25.446 -4.960 26.512 1.00 76.62 89 ASN A O 1
ATOM 687 N N . THR A 1 90 ? -27.343 -5.241 27.664 1.00 81.94 90 THR A N 1
ATOM 688 C CA . THR A 1 90 ? -27.793 -6.379 26.844 1.00 81.94 90 THR A CA 1
ATOM 689 C C . THR A 1 90 ? -28.253 -5.925 25.462 1.00 81.94 90 THR A C 1
ATOM 691 O O . THR A 1 90 ? -27.877 -6.555 24.472 1.00 81.94 90 THR A O 1
ATOM 694 N N . GLN A 1 91 ? -28.958 -4.795 25.368 1.00 83.25 91 GLN A N 1
ATOM 695 C CA . GLN A 1 91 ? -29.327 -4.183 24.091 1.00 83.25 91 GLN A CA 1
ATOM 696 C C . GLN A 1 91 ? -28.101 -3.766 23.281 1.00 83.25 91 GLN A C 1
ATOM 698 O O . GLN A 1 91 ? -28.020 -4.106 22.105 1.00 83.25 91 GLN A O 1
ATOM 703 N N . LEU A 1 92 ? -27.108 -3.119 23.896 1.00 77.25 92 LEU A N 1
ATOM 704 C CA . LEU A 1 92 ? -25.858 -2.750 23.223 1.00 77.25 92 LEU A CA 1
ATOM 705 C C . LEU A 1 92 ? -25.111 -3.980 22.696 1.00 77.25 92 LEU A C 1
ATOM 707 O O . LEU A 1 92 ? -24.641 -3.973 21.560 1.00 77.25 92 LEU A O 1
ATOM 711 N N . LYS A 1 93 ? -25.051 -5.071 23.472 1.00 74.88 93 LYS A N 1
ATOM 712 C CA . LYS A 1 93 ? -24.461 -6.343 23.013 1.00 74.88 93 LYS A CA 1
ATOM 713 C C . LYS A 1 93 ? -25.224 -6.941 21.828 1.00 74.88 93 LYS A C 1
ATOM 715 O O . LYS A 1 93 ? -24.601 -7.423 20.880 1.00 74.88 93 LYS A O 1
ATOM 720 N N . GLN A 1 94 ? -26.555 -6.899 21.853 1.00 73.75 94 GLN A N 1
ATOM 721 C CA . GLN A 1 94 ? -27.391 -7.381 20.749 1.00 73.75 94 GLN A CA 1
ATOM 722 C C . GLN A 1 94 ? -27.245 -6.501 19.500 1.00 73.75 94 GLN A C 1
ATOM 724 O O . GLN A 1 94 ? -27.044 -7.026 18.408 1.00 73.75 94 GLN A O 1
ATOM 729 N N . GLN A 1 95 ? -27.249 -5.176 19.654 1.00 71.00 95 GLN A N 1
ATOM 730 C CA . GLN A 1 95 ? -27.037 -4.217 18.567 1.00 71.00 95 GLN A CA 1
ATOM 731 C C . GLN A 1 95 ? -25.643 -4.357 17.943 1.00 71.00 95 GLN A C 1
ATOM 733 O O . GLN A 1 95 ? -25.515 -4.360 16.717 1.00 71.00 95 GLN A O 1
ATOM 738 N N . ALA A 1 96 ? -24.602 -4.540 18.761 1.00 61.56 96 ALA A N 1
ATOM 739 C CA . ALA A 1 96 ? -23.247 -4.814 18.284 1.00 61.56 96 ALA A CA 1
ATOM 740 C C . ALA A 1 96 ? -23.178 -6.129 17.487 1.00 61.56 96 ALA A C 1
ATOM 742 O O . ALA A 1 96 ? -22.525 -6.186 16.446 1.00 61.56 96 ALA A O 1
ATOM 743 N N . SER A 1 97 ? -23.911 -7.157 17.925 1.00 59.50 97 SER A N 1
ATOM 744 C CA . SER A 1 97 ? -24.008 -8.443 17.217 1.00 59.50 97 SER A CA 1
ATOM 745 C C . SER A 1 97 ? -24.779 -8.333 15.894 1.00 59.50 97 SER A C 1
ATOM 747 O O . SER A 1 97 ? -24.488 -9.056 14.946 1.00 59.50 97 SER A O 1
ATOM 749 N N . GLN A 1 98 ? -25.746 -7.416 15.798 1.00 61.50 98 GLN A N 1
ATOM 750 C CA . GLN A 1 98 ? -26.553 -7.201 14.592 1.00 61.50 98 GLN A CA 1
ATOM 751 C C . GLN A 1 98 ? -25.848 -6.340 13.532 1.00 61.50 98 GLN A C 1
ATOM 753 O O . GLN A 1 98 ? -26.077 -6.546 12.341 1.00 61.50 98 GLN A O 1
ATOM 758 N N . ARG A 1 99 ? -24.981 -5.395 13.929 1.00 51.41 99 ARG A N 1
ATOM 759 C CA . ARG A 1 99 ? -24.297 -4.481 12.988 1.00 51.41 99 ARG A CA 1
ATOM 760 C C . ARG A 1 99 ? -23.079 -5.076 12.276 1.00 51.41 99 ARG A C 1
ATOM 762 O O . ARG A 1 99 ? -22.652 -4.519 11.272 1.00 51.41 99 ARG A O 1
ATOM 769 N N . LEU A 1 100 ? -22.556 -6.214 12.730 1.00 52.78 100 LEU A N 1
ATOM 770 C CA . LEU A 1 100 ? -21.468 -6.937 12.063 1.00 52.78 100 LEU A CA 1
ATOM 771 C C . LEU A 1 100 ? -21.925 -8.346 11.676 1.00 52.78 100 LEU A C 1
ATOM 773 O O . LEU A 1 100 ? -21.487 -9.346 12.243 1.00 52.78 100 LEU A O 1
ATOM 777 N N . ARG A 1 101 ? -22.796 -8.445 10.666 1.00 55.72 101 ARG A N 1
ATOM 778 C CA . ARG A 1 101 ? -23.015 -9.725 9.984 1.00 55.72 101 ARG A CA 1
ATOM 779 C C . ARG A 1 101 ? -21.747 -10.087 9.214 1.00 55.72 101 ARG A C 1
ATOM 781 O O . ARG A 1 101 ? -21.550 -9.654 8.083 1.00 55.72 101 ARG A O 1
ATOM 788 N N . VAL A 1 102 ? -20.911 -10.927 9.824 1.00 51.41 102 VAL A N 1
ATOM 789 C CA . VAL A 1 102 ? -19.719 -11.549 9.213 1.00 51.41 102 VAL A CA 1
ATOM 790 C C . VAL A 1 102 ? -20.050 -12.231 7.870 1.00 51.41 102 VAL A C 1
ATOM 792 O O . VAL A 1 102 ? -19.189 -12.400 7.014 1.00 51.41 102 VAL A O 1
ATOM 795 N N . GLU A 1 103 ? -21.320 -12.568 7.643 1.00 47.34 103 GLU A N 1
ATOM 796 C CA . GLU A 1 103 ? -21.838 -13.144 6.401 1.00 47.34 103 GLU A CA 1
ATOM 797 C C . GLU A 1 103 ? -21.851 -12.182 5.205 1.00 47.34 103 GLU A C 1
ATOM 799 O O . GLU A 1 103 ? -21.765 -12.644 4.069 1.00 47.34 103 GLU A O 1
ATOM 804 N N . GLN A 1 104 ? -21.916 -10.863 5.417 1.00 53.47 104 GLN A N 1
ATOM 805 C CA . GLN A 1 104 ? -21.856 -9.882 4.323 1.00 53.47 104 GLN A CA 1
ATOM 806 C C . GLN A 1 104 ? -20.424 -9.566 3.880 1.00 53.47 104 GLN A C 1
ATOM 808 O O . GLN A 1 104 ? -20.226 -8.871 2.885 1.00 53.47 104 GLN A O 1
ATOM 813 N N . LEU A 1 105 ? -19.418 -10.097 4.582 1.00 50.97 105 LEU A N 1
ATOM 814 C CA . LEU A 1 105 ? -18.032 -9.974 4.158 1.00 50.97 105 LEU A CA 1
ATOM 815 C C . LEU A 1 105 ? -17.755 -10.920 2.973 1.00 50.97 105 LEU A C 1
ATOM 817 O O . LEU A 1 105 ? -18.298 -12.035 2.925 1.00 50.97 105 LEU A O 1
ATOM 821 N N . PRO A 1 106 ? -16.910 -10.490 2.015 1.00 55.62 106 PRO A N 1
ATOM 822 C CA . PRO A 1 106 ? -16.515 -11.300 0.869 1.00 55.62 106 PRO A CA 1
ATOM 823 C C . PRO A 1 106 ? -15.956 -12.657 1.315 1.00 55.62 106 PRO A C 1
ATOM 825 O O . PRO A 1 106 ? -15.370 -12.793 2.391 1.00 55.62 106 PRO A O 1
ATOM 828 N N . THR A 1 107 ? -16.142 -13.682 0.481 1.00 54.94 107 THR A N 1
ATOM 829 C CA . THR A 1 107 ? -15.867 -15.100 0.794 1.00 54.94 107 THR A CA 1
ATOM 830 C C . THR A 1 107 ? -14.443 -15.378 1.290 1.00 54.94 107 THR A C 1
ATOM 832 O O . THR A 1 107 ? -14.234 -16.361 1.991 1.00 54.94 107 THR A O 1
ATOM 835 N N . GLN A 1 108 ? -13.479 -14.490 1.027 1.00 54.91 108 GLN A N 1
ATOM 836 C CA . GLN A 1 108 ? -12.097 -14.590 1.521 1.00 54.91 108 GLN A CA 1
ATOM 837 C C . GLN A 1 108 ? -11.937 -14.325 3.034 1.00 54.91 108 GLN A C 1
ATOM 839 O O . GLN A 1 108 ? -10.884 -14.613 3.609 1.00 54.91 108 GLN A O 1
ATOM 844 N N . VAL A 1 109 ? -12.960 -13.761 3.681 1.00 50.72 109 VAL A N 1
ATOM 845 C CA . VAL A 1 109 ? -12.973 -13.362 5.104 1.00 50.72 109 VAL A CA 1
ATOM 846 C C . VAL A 1 109 ? -13.971 -14.212 5.911 1.00 50.72 109 VAL A C 1
ATOM 848 O O . VAL A 1 109 ? -14.001 -14.177 7.141 1.00 50.72 109 VAL A O 1
ATOM 851 N N . ARG A 1 110 ? -14.781 -15.025 5.224 1.00 48.56 110 ARG A N 1
ATOM 852 C CA . ARG A 1 110 ? -15.852 -15.826 5.816 1.00 48.56 110 ARG A CA 1
ATOM 853 C C . ARG A 1 110 ? -15.251 -17.092 6.447 1.00 48.56 110 ARG A C 1
ATOM 855 O O . ARG A 1 110 ? -14.856 -18.013 5.744 1.00 48.56 110 ARG A O 1
ATOM 862 N N . GLY A 1 111 ? -15.137 -17.110 7.777 1.00 53.03 111 GLY A N 1
ATOM 863 C CA . GLY A 1 111 ? -14.618 -18.253 8.555 1.00 53.03 111 GLY A CA 1
ATOM 864 C C . GLY A 1 111 ? -13.386 -17.960 9.415 1.00 53.03 111 GLY A C 1
ATOM 865 O O . GLY A 1 111 ? -12.814 -18.864 10.014 1.00 53.03 111 GLY A O 1
ATOM 866 N N . VAL A 1 112 ? -12.968 -16.701 9.491 1.00 57.78 112 VAL A N 1
ATOM 867 C CA . VAL A 1 112 ? -11.753 -16.282 10.184 1.00 57.78 112 VAL A CA 1
ATOM 868 C C . VAL A 1 112 ? -12.192 -15.505 11.430 1.00 57.78 112 VAL A C 1
ATOM 870 O O . VAL A 1 112 ? -13.032 -14.610 11.334 1.00 57.78 112 VAL A O 1
ATOM 873 N N . THR A 1 113 ? -11.714 -15.881 12.621 1.00 63.22 113 THR A N 1
ATOM 874 C CA . THR A 1 113 ? -12.089 -15.186 13.868 1.00 63.22 113 THR A CA 1
ATOM 875 C C . THR A 1 113 ? -11.808 -13.679 13.743 1.00 63.22 113 THR A C 1
ATOM 877 O O . THR A 1 113 ? -10.879 -13.300 13.024 1.00 63.22 113 THR A O 1
ATOM 880 N N . PRO A 1 114 ? -12.554 -12.787 14.428 1.00 63.50 114 PRO A N 1
ATOM 881 C CA . PRO A 1 114 ? -12.382 -11.337 14.276 1.00 63.50 114 PRO A CA 1
ATOM 882 C C . PRO A 1 114 ? -10.924 -10.861 14.415 1.00 63.50 114 PRO A C 1
ATOM 884 O O . PRO A 1 114 ? -10.476 -10.002 13.661 1.00 63.50 114 PRO A O 1
ATOM 887 N N . SER A 1 115 ? -10.144 -11.485 15.302 1.00 61.28 115 SER A N 1
ATOM 888 C CA . SER A 1 115 ? -8.711 -11.217 15.491 1.00 61.28 115 SER A CA 1
ATOM 889 C C . SER A 1 115 ? -7.841 -11.626 14.294 1.00 61.28 115 SER A C 1
ATOM 891 O O . SER A 1 115 ? -6.897 -10.925 13.920 1.00 61.28 115 SER A O 1
ATOM 893 N N . GLN A 1 116 ? -8.158 -12.741 13.641 1.00 67.06 116 GLN A N 1
ATOM 894 C CA . GLN A 1 116 ? -7.464 -13.184 12.438 1.00 67.06 116 GLN A CA 1
ATOM 895 C C . GLN A 1 116 ? -7.844 -12.331 11.210 1.00 67.06 116 GLN A C 1
ATOM 897 O O . GLN A 1 116 ? -6.998 -12.093 10.349 1.00 67.06 116 GLN A O 1
ATOM 902 N N . CYS A 1 117 ? -9.073 -11.806 11.144 1.00 62.81 117 CYS A N 1
ATOM 903 C CA . CYS A 1 117 ? -9.463 -10.819 10.132 1.00 62.81 117 CYS A CA 1
ATOM 904 C C . CYS A 1 117 ? -8.686 -9.514 10.306 1.00 62.81 117 CYS A C 1
ATOM 906 O O . CYS A 1 117 ? -8.101 -9.027 9.343 1.00 62.81 117 CYS A O 1
ATOM 908 N N . ILE A 1 118 ? -8.616 -8.997 11.537 1.00 74.06 118 ILE A N 1
ATOM 909 C CA . ILE A 1 118 ? -7.858 -7.780 11.859 1.00 74.06 118 ILE A CA 1
ATOM 910 C C . ILE A 1 118 ? -6.385 -7.953 11.482 1.00 74.06 118 ILE A C 1
ATOM 912 O O . ILE A 1 118 ? -5.851 -7.124 10.756 1.00 74.06 118 ILE A O 1
ATOM 916 N N . SER A 1 119 ? -5.747 -9.062 11.871 1.00 75.44 119 SER A N 1
ATOM 917 C CA . SER A 1 119 ? -4.338 -9.300 11.520 1.00 75.44 119 SER A CA 1
ATOM 918 C C . SER A 1 119 ? -4.101 -9.471 10.014 1.00 75.44 119 SER A C 1
ATOM 920 O O . SER A 1 119 ? -3.082 -9.005 9.508 1.00 75.44 119 SER A O 1
ATOM 922 N N . LYS A 1 120 ? -5.028 -10.090 9.267 1.00 75.25 120 LYS A N 1
ATOM 923 C CA . LYS A 1 120 ? -4.947 -10.147 7.797 1.00 75.25 120 LYS A CA 1
ATOM 924 C C . LYS A 1 120 ? -5.087 -8.763 7.170 1.00 75.25 120 LYS A C 1
ATOM 926 O O . LYS A 1 120 ? -4.310 -8.438 6.281 1.00 75.25 120 LYS A O 1
ATOM 931 N N . ILE A 1 121 ? -6.028 -7.951 7.647 1.00 79.50 121 ILE A N 1
ATOM 932 C CA . ILE A 1 121 ? -6.211 -6.570 7.183 1.00 79.50 121 ILE A CA 1
ATOM 933 C C . ILE A 1 121 ? -4.961 -5.741 7.494 1.00 79.50 121 ILE A C 1
ATOM 935 O O . ILE A 1 121 ? -4.472 -5.046 6.613 1.00 79.50 121 ILE A O 1
ATOM 939 N N . GLN A 1 122 ? -4.383 -5.880 8.688 1.00 81.81 122 GLN A N 1
ATOM 940 C CA . GLN A 1 122 ? -3.137 -5.204 9.057 1.00 81.81 122 GLN A CA 1
ATOM 941 C C . GLN A 1 122 ? -1.981 -5.605 8.143 1.00 81.81 122 GLN A C 1
ATOM 943 O O . GLN A 1 122 ? -1.335 -4.735 7.576 1.00 81.81 122 GLN A O 1
ATOM 948 N N . ARG A 1 123 ? -1.797 -6.905 7.887 1.00 79.38 123 ARG A N 1
ATOM 949 C CA . ARG A 1 123 ? -0.780 -7.380 6.934 1.00 79.38 123 ARG A CA 1
ATOM 950 C C . ARG A 1 123 ? -0.999 -6.828 5.528 1.00 79.38 123 ARG A C 1
ATOM 952 O O . ARG A 1 123 ? -0.033 -6.484 4.859 1.00 79.38 123 ARG A O 1
ATOM 959 N N . LEU A 1 124 ? -2.247 -6.756 5.066 1.00 78.75 124 LEU A N 1
ATOM 960 C CA . LEU A 1 124 ? -2.565 -6.185 3.756 1.00 78.75 124 LEU A CA 1
ATOM 961 C C . LEU A 1 124 ? -2.262 -4.682 3.711 1.00 78.75 124 LEU A C 1
ATOM 963 O O . LEU A 1 124 ? -1.677 -4.222 2.732 1.00 78.75 124 LEU A O 1
ATOM 967 N N . CYS A 1 125 ? -2.583 -3.940 4.773 1.00 77.38 125 CYS A N 1
ATOM 968 C CA . CYS A 1 125 ? -2.219 -2.531 4.909 1.00 77.38 125 CYS A CA 1
ATOM 969 C C . CYS A 1 125 ? -0.697 -2.333 4.929 1.00 77.38 125 CYS A C 1
ATOM 971 O O . CYS A 1 125 ? -0.196 -1.481 4.199 1.00 77.38 125 CYS A O 1
ATOM 973 N N . ASP A 1 126 ? 0.045 -3.149 5.680 1.00 82.12 126 ASP A N 1
ATOM 974 C CA . ASP A 1 126 ? 1.509 -3.077 5.763 1.00 82.12 126 ASP A CA 1
ATOM 975 C C . ASP A 1 126 ? 2.163 -3.370 4.407 1.00 82.12 126 ASP A C 1
ATOM 977 O O . ASP A 1 126 ? 3.077 -2.664 3.975 1.00 82.12 126 ASP A O 1
ATOM 981 N N . VAL A 1 127 ? 1.672 -4.392 3.694 1.00 79.00 127 VAL A N 1
ATOM 982 C CA . VAL A 1 127 ? 2.143 -4.730 2.343 1.00 79.00 127 VAL A CA 1
ATOM 983 C C . VAL A 1 127 ? 1.844 -3.590 1.370 1.00 79.00 127 VAL A C 1
ATOM 985 O O . VAL A 1 127 ? 2.733 -3.190 0.620 1.00 79.00 127 VAL A O 1
ATOM 988 N N . ALA A 1 128 ? 0.635 -3.025 1.399 1.00 74.88 128 ALA A N 1
ATOM 989 C CA . ALA A 1 128 ? 0.270 -1.899 0.542 1.00 74.88 128 ALA A CA 1
ATOM 990 C C . ALA A 1 128 ? 1.116 -0.649 0.841 1.00 74.88 128 ALA A C 1
ATOM 992 O O . ALA A 1 128 ? 1.595 0.015 -0.082 1.00 74.88 128 ALA A O 1
ATOM 993 N N . GLN A 1 129 ? 1.360 -0.353 2.120 1.00 79.44 129 GLN A N 1
ATOM 994 C CA . GLN A 1 129 ? 2.194 0.767 2.547 1.00 79.44 129 GLN A CA 1
ATOM 995 C C . GLN A 1 129 ? 3.647 0.579 2.110 1.00 79.44 129 GLN A C 1
ATOM 997 O O . GLN A 1 129 ? 4.247 1.518 1.586 1.00 79.44 129 GLN A O 1
ATOM 1002 N N . LYS A 1 130 ? 4.189 -0.635 2.253 1.00 79.75 130 LYS A N 1
ATOM 1003 C CA . LYS A 1 130 ? 5.542 -0.972 1.807 1.00 79.75 130 LYS A CA 1
ATOM 1004 C C . LYS A 1 130 ? 5.691 -0.830 0.293 1.00 79.75 130 LYS A C 1
ATOM 1006 O O . LYS A 1 130 ? 6.607 -0.150 -0.153 1.00 79.75 130 LYS A O 1
ATOM 1011 N N . VAL A 1 131 ? 4.758 -1.373 -0.492 1.00 76.88 131 VAL A N 1
ATOM 1012 C CA . VAL A 1 131 ? 4.763 -1.220 -1.960 1.00 76.88 131 VAL A CA 1
ATOM 1013 C C . VAL A 1 131 ? 4.695 0.257 -2.357 1.00 76.88 131 VAL A C 1
ATOM 1015 O O . VAL A 1 131 ? 5.417 0.698 -3.250 1.00 76.88 131 VAL A O 1
ATOM 1018 N N . ASN A 1 132 ? 3.871 1.053 -1.674 1.00 77.69 132 ASN A N 1
ATOM 1019 C CA . ASN A 1 132 ? 3.804 2.490 -1.920 1.00 77.69 132 ASN A CA 1
ATOM 1020 C C . ASN A 1 132 ? 5.123 3.202 -1.560 1.00 77.69 132 ASN A C 1
ATOM 1022 O O . ASN A 1 132 ? 5.582 4.061 -2.312 1.00 77.69 132 ASN A O 1
ATOM 1026 N N . GLN A 1 133 ? 5.763 2.830 -0.451 1.00 79.19 133 GLN A N 1
ATOM 1027 C CA . GLN A 1 133 ? 7.058 3.380 -0.049 1.00 79.19 133 GLN A CA 1
ATOM 1028 C C . GLN A 1 133 ? 8.169 3.009 -1.044 1.00 79.19 133 GLN A C 1
ATOM 1030 O O . GLN A 1 133 ? 8.955 3.876 -1.434 1.00 79.19 133 GLN A O 1
ATOM 1035 N N . ASP A 1 134 ? 8.175 1.770 -1.535 1.00 79.69 134 ASP A N 1
ATOM 1036 C CA . ASP A 1 134 ? 9.102 1.293 -2.562 1.00 79.69 134 ASP A CA 1
ATOM 1037 C C . ASP A 1 134 ? 8.911 2.069 -3.878 1.00 79.69 134 ASP A C 1
ATOM 1039 O O . ASP A 1 134 ? 9.891 2.534 -4.468 1.00 79.69 134 ASP A O 1
ATOM 1043 N N . ASN A 1 135 ? 7.664 2.324 -4.292 1.00 81.44 135 ASN A N 1
ATOM 1044 C CA . ASN A 1 135 ? 7.347 3.115 -5.487 1.00 81.44 135 ASN A CA 1
ATOM 1045 C C . ASN A 1 135 ? 7.819 4.576 -5.370 1.00 81.44 135 ASN A C 1
ATOM 1047 O O . ASN A 1 135 ? 8.440 5.108 -6.294 1.00 81.44 135 ASN A O 1
ATOM 1051 N N . VAL A 1 136 ? 7.573 5.227 -4.227 1.00 82.38 136 VAL A N 1
ATOM 1052 C CA . VAL A 1 136 ? 8.043 6.602 -3.975 1.00 82.38 136 VAL A CA 1
ATOM 1053 C C . VAL A 1 136 ? 9.575 6.653 -3.939 1.00 82.38 136 VAL A C 1
ATOM 1055 O O . VAL A 1 136 ? 10.177 7.559 -4.518 1.00 82.38 136 VAL A O 1
ATOM 1058 N N . SER A 1 137 ? 10.225 5.648 -3.342 1.00 83.31 137 SER A N 1
ATOM 1059 C CA . SER A 1 137 ? 11.690 5.542 -3.322 1.00 83.31 137 SER A CA 1
ATOM 1060 C C . SER A 1 137 ? 12.292 5.349 -4.724 1.00 83.31 137 SER A C 1
ATOM 1062 O O . SER A 1 137 ? 13.380 5.855 -5.021 1.00 83.31 137 SER A O 1
ATOM 1064 N N . ALA A 1 138 ? 11.584 4.643 -5.614 1.00 84.25 138 ALA A N 1
ATOM 1065 C CA . ALA A 1 138 ? 11.983 4.455 -7.002 1.00 84.25 138 ALA A CA 1
ATOM 1066 C C . ALA A 1 138 ? 11.921 5.778 -7.777 1.00 84.25 138 ALA A C 1
ATOM 1068 O O . ALA A 1 138 ? 12.900 6.128 -8.439 1.00 84.25 138 ALA A O 1
ATOM 1069 N N . LEU A 1 139 ? 10.826 6.538 -7.636 1.00 85.12 139 LEU A N 1
ATOM 1070 C CA . LEU A 1 139 ? 10.670 7.864 -8.249 1.00 85.12 139 LEU A CA 1
ATOM 1071 C C . LEU A 1 139 ? 11.760 8.835 -7.787 1.00 85.12 139 LEU A C 1
ATOM 1073 O O . LEU A 1 139 ? 12.381 9.496 -8.620 1.00 85.12 139 LEU A O 1
ATOM 1077 N N . LEU A 1 140 ? 12.039 8.884 -6.481 1.00 85.88 140 LEU A N 1
ATOM 1078 C CA . LEU A 1 140 ? 13.050 9.786 -5.927 1.00 85.88 140 LEU A CA 1
ATOM 1079 C C . LEU A 1 140 ? 14.452 9.475 -6.465 1.00 85.88 140 LEU A C 1
ATOM 1081 O O . LEU A 1 140 ? 15.174 10.382 -6.860 1.00 85.88 140 LEU A O 1
ATOM 1085 N N . ALA A 1 141 ? 14.836 8.200 -6.539 1.00 85.06 141 ALA A N 1
ATOM 1086 C CA . ALA A 1 141 ? 16.153 7.839 -7.060 1.00 85.06 141 ALA A CA 1
ATOM 1087 C C . ALA A 1 141 ? 16.315 8.135 -8.556 1.00 85.06 141 ALA A C 1
ATOM 1089 O O . ALA A 1 141 ? 17.391 8.549 -8.980 1.00 85.06 141 ALA A O 1
ATOM 1090 N N . VAL A 1 142 ? 15.256 7.956 -9.353 1.00 84.69 142 VAL A N 1
ATOM 1091 C CA . VAL A 1 142 ? 15.275 8.358 -10.767 1.00 84.69 142 VAL A CA 1
ATOM 1092 C C . VAL A 1 142 ? 15.432 9.876 -10.879 1.00 84.69 142 VAL A C 1
ATOM 1094 O O . VAL A 1 142 ? 16.240 10.336 -11.680 1.00 84.69 142 VAL A O 1
ATOM 1097 N N . LEU A 1 143 ? 14.742 10.656 -10.039 1.00 86.12 143 LEU A N 1
ATOM 1098 C CA . LEU A 1 143 ? 14.887 12.113 -10.008 1.00 86.12 143 LEU A CA 1
ATOM 1099 C C . LEU A 1 143 ? 16.309 12.553 -9.636 1.00 86.12 143 LEU A C 1
ATOM 1101 O O . LEU A 1 143 ? 16.864 13.412 -10.316 1.00 86.12 143 LEU A O 1
ATOM 1105 N N . VAL A 1 144 ? 16.916 11.950 -8.609 1.00 86.06 144 VAL A N 1
ATOM 1106 C CA . VAL A 1 144 ? 18.302 12.252 -8.204 1.00 86.06 144 VAL A CA 1
ATOM 1107 C C . VAL A 1 144 ? 19.279 11.986 -9.353 1.00 86.06 144 VAL A C 1
ATOM 1109 O O . VAL A 1 144 ? 20.160 12.802 -9.619 1.00 86.06 144 VAL A O 1
ATOM 1112 N N . GLU A 1 145 ? 19.103 10.889 -10.094 1.00 84.12 145 GLU A N 1
ATOM 1113 C CA . GLU A 1 145 ? 19.972 10.597 -11.240 1.00 84.12 145 GLU A CA 1
ATOM 1114 C C . GLU A 1 145 ? 19.733 11.517 -12.444 1.00 84.12 145 GLU A C 1
ATOM 1116 O O . GLU A 1 145 ? 20.676 11.807 -13.188 1.00 84.12 145 GLU A O 1
ATOM 1121 N N . ILE A 1 146 ? 18.510 12.027 -12.625 1.00 85.75 146 ILE A N 1
ATOM 1122 C CA . ILE A 1 146 ? 18.227 13.089 -13.602 1.00 85.75 146 ILE A CA 1
ATOM 1123 C C . ILE A 1 146 ? 18.883 14.398 -13.163 1.00 85.75 146 ILE A C 1
ATOM 1125 O O . ILE A 1 146 ? 19.467 15.075 -13.999 1.00 85.75 146 ILE A O 1
ATOM 1129 N N . GLN A 1 147 ? 18.853 14.753 -11.876 1.00 82.62 147 GLN A N 1
ATOM 1130 C CA . GLN A 1 147 ? 19.534 15.958 -11.388 1.00 82.62 147 GLN A CA 1
ATOM 1131 C C . GLN A 1 147 ? 21.051 15.876 -11.589 1.00 82.62 147 GLN A C 1
ATOM 1133 O O . GLN A 1 147 ? 21.665 16.853 -12.008 1.00 82.62 147 GLN A O 1
ATOM 1138 N N . LYS A 1 148 ? 21.649 14.703 -11.350 1.00 85.12 148 LYS A N 1
ATOM 1139 C CA . LYS A 1 148 ? 23.094 14.488 -11.486 1.00 85.12 148 LYS A CA 1
ATOM 1140 C C . LYS A 1 148 ? 23.578 14.490 -12.937 1.00 85.12 148 LYS A C 1
ATOM 1142 O O . LYS A 1 148 ? 24.622 15.063 -13.227 1.00 85.12 148 LYS A O 1
ATOM 1147 N N . ASN A 1 149 ? 22.851 13.826 -13.837 1.00 80.62 149 ASN A N 1
ATOM 1148 C CA . ASN A 1 149 ? 23.307 13.591 -15.214 1.00 80.62 149 ASN A CA 1
ATOM 1149 C C . ASN A 1 149 ? 22.530 14.409 -16.263 1.00 80.62 149 ASN A C 1
ATOM 1151 O O . ASN A 1 149 ? 22.743 14.221 -17.461 1.00 80.62 149 ASN A O 1
ATOM 1155 N N . SER A 1 150 ? 21.595 15.263 -15.826 1.00 80.81 150 SER A N 1
ATOM 1156 C CA . SER A 1 150 ? 20.592 16.017 -16.608 1.00 80.81 150 SER A CA 1
ATOM 1157 C C . SER A 1 150 ? 19.599 15.161 -17.410 1.00 80.81 150 SER A C 1
ATOM 1159 O O . SER A 1 150 ? 18.442 15.544 -17.585 1.00 80.81 150 SER A O 1
ATOM 1161 N N . VAL A 1 151 ? 20.024 13.994 -17.898 1.00 84.06 151 VAL A N 1
ATOM 1162 C CA . VAL A 1 151 ? 19.242 13.058 -18.704 1.00 84.06 151 VAL A CA 1
ATOM 1163 C C . VAL A 1 151 ? 19.722 11.627 -18.439 1.00 84.06 151 VAL A C 1
ATOM 1165 O O . VAL A 1 151 ? 20.916 11.336 -18.495 1.00 84.06 151 VAL A O 1
ATOM 1168 N N . ILE A 1 152 ? 18.792 10.693 -18.233 1.00 84.38 152 ILE A N 1
ATOM 1169 C CA . ILE A 1 152 ? 19.106 9.262 -18.138 1.00 84.38 152 ILE A CA 1
ATOM 1170 C C . ILE A 1 152 ? 19.011 8.632 -19.526 1.00 84.38 152 ILE A C 1
ATOM 1172 O O . ILE A 1 152 ? 17.933 8.540 -20.112 1.00 84.38 152 ILE A O 1
ATOM 1176 N N . ASN A 1 153 ? 20.133 8.136 -20.045 1.00 84.94 153 ASN A N 1
ATOM 1177 C CA . ASN A 1 153 ? 20.149 7.376 -21.290 1.00 84.94 153 ASN A CA 1
ATOM 1178 C C . ASN A 1 153 ? 19.906 5.880 -21.017 1.00 84.94 153 ASN A C 1
ATOM 1180 O O . ASN A 1 153 ? 20.780 5.176 -20.502 1.00 84.94 153 ASN A O 1
ATOM 1184 N N . THR A 1 154 ? 18.721 5.383 -21.382 1.00 82.62 154 THR A N 1
ATOM 1185 C CA . THR A 1 154 ? 18.358 3.969 -21.175 1.00 82.62 154 THR A CA 1
ATOM 1186 C C . THR A 1 154 ? 18.981 3.020 -22.200 1.00 82.62 154 THR A C 1
ATOM 1188 O O . THR A 1 154 ? 18.908 1.810 -22.027 1.00 82.62 154 THR A O 1
ATOM 1191 N N . ALA A 1 155 ? 19.672 3.543 -23.221 1.00 80.56 155 ALA A N 1
ATOM 1192 C CA . ALA A 1 155 ? 20.439 2.747 -24.178 1.00 80.56 155 ALA A CA 1
ATOM 1193 C C . ALA A 1 155 ? 21.862 2.403 -23.693 1.00 80.56 155 ALA A C 1
ATOM 1195 O O . ALA A 1 155 ? 22.592 1.708 -24.402 1.00 80.56 155 ALA A O 1
ATOM 1196 N N . LEU A 1 156 ? 22.285 2.869 -22.514 1.00 80.00 156 LEU A N 1
ATOM 1197 C CA . LEU A 1 156 ? 23.588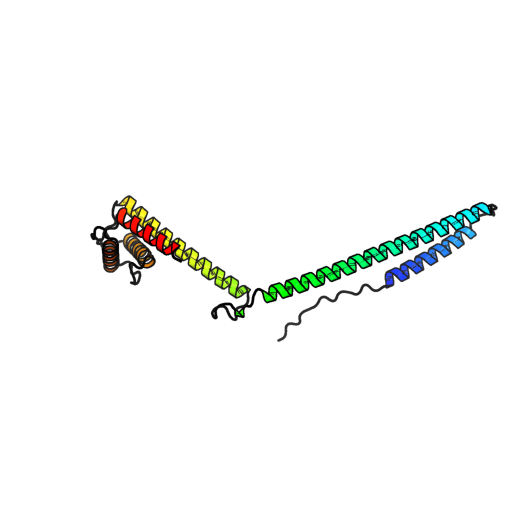 2.517 -21.941 1.00 80.00 156 LEU A CA 1
ATOM 1198 C C . LEU A 1 156 ? 23.569 1.101 -21.350 1.00 80.00 156 LEU A C 1
ATOM 1200 O O . LEU A 1 156 ? 22.564 0.637 -20.828 1.00 80.00 156 LEU A O 1
ATOM 1204 N N . ASP A 1 157 ? 24.685 0.3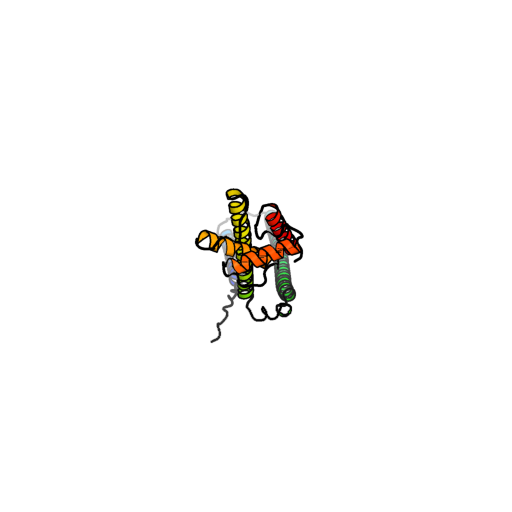79 -21.412 1.00 74.19 157 ASP A N 1
ATOM 1205 C CA . ASP A 1 157 ? 24.695 -1.004 -20.924 1.00 74.19 157 ASP A CA 1
ATOM 1206 C C . ASP A 1 157 ? 24.570 -1.063 -19.402 1.00 74.19 157 ASP A C 1
ATOM 1208 O O . ASP A 1 157 ? 25.286 -0.354 -18.697 1.00 74.19 157 ASP A O 1
ATOM 1212 N N . ALA A 1 158 ? 23.743 -1.968 -18.876 1.00 70.38 158 ALA A N 1
ATOM 1213 C CA . ALA A 1 158 ? 23.548 -2.200 -17.441 1.00 70.38 158 ALA A CA 1
ATOM 1214 C C . ALA A 1 158 ? 24.743 -2.918 -16.767 1.00 70.38 158 ALA A C 1
ATOM 1216 O O . ALA A 1 158 ? 24.555 -3.794 -15.926 1.00 70.38 158 ALA A O 1
ATOM 1217 N N . LYS A 1 159 ? 25.985 -2.604 -17.162 1.00 72.25 159 LYS A N 1
ATOM 1218 C CA . LYS A 1 159 ? 27.196 -3.274 -16.654 1.00 72.25 159 LYS A CA 1
ATOM 1219 C C . LYS A 1 159 ? 27.420 -3.016 -15.161 1.00 72.25 159 LYS A C 1
ATOM 1221 O O . LYS A 1 159 ? 27.900 -3.904 -14.467 1.00 72.25 159 LYS A O 1
ATOM 1226 N N . SER A 1 160 ? 27.037 -1.843 -14.651 1.00 79.00 160 SER A N 1
ATOM 1227 C CA . SER A 1 160 ? 27.146 -1.520 -13.225 1.00 79.00 160 SER A CA 1
ATOM 1228 C C . SER A 1 160 ? 25.890 -1.910 -12.440 1.00 79.00 160 SER A C 1
ATOM 1230 O O . SER A 1 160 ? 24.762 -1.755 -12.918 1.00 79.00 160 SER A O 1
ATOM 1232 N N . ALA A 1 161 ? 26.082 -2.364 -11.198 1.00 80.69 161 ALA A N 1
ATOM 1233 C CA . ALA A 1 161 ? 24.993 -2.699 -10.278 1.00 80.69 161 ALA A CA 1
ATOM 1234 C C . ALA A 1 161 ? 24.033 -1.515 -10.058 1.00 80.69 161 ALA A C 1
ATOM 1236 O O . ALA A 1 161 ? 22.817 -1.688 -10.104 1.00 80.69 161 ALA A O 1
ATOM 1237 N N . SER A 1 162 ? 24.567 -0.295 -9.935 1.00 78.38 162 SER A N 1
ATOM 1238 C CA . SER A 1 162 ? 23.768 0.928 -9.787 1.00 78.38 162 SER A CA 1
ATOM 1239 C C . SER A 1 162 ? 22.845 1.176 -10.984 1.00 78.38 162 SER A C 1
ATOM 1241 O O . SER A 1 162 ? 21.706 1.599 -10.812 1.00 78.38 162 SER A O 1
ATOM 1243 N N . ARG A 1 163 ? 23.293 0.860 -12.208 1.00 79.38 163 ARG A N 1
ATOM 1244 C CA . ARG A 1 163 ? 22.477 1.032 -13.418 1.00 79.38 163 ARG A CA 1
ATOM 1245 C C . ARG A 1 163 ? 21.422 -0.062 -13.565 1.00 79.38 163 ARG A C 1
ATOM 1247 O O . ARG A 1 163 ? 20.307 0.244 -13.970 1.00 79.38 163 ARG A O 1
ATOM 1254 N N . LYS A 1 164 ? 21.728 -1.305 -13.170 1.00 83.88 164 LYS A N 1
ATOM 1255 C CA . LYS A 1 164 ? 20.708 -2.366 -13.051 1.00 83.88 164 LYS A CA 1
ATOM 1256 C C . LYS A 1 164 ? 19.613 -1.963 -12.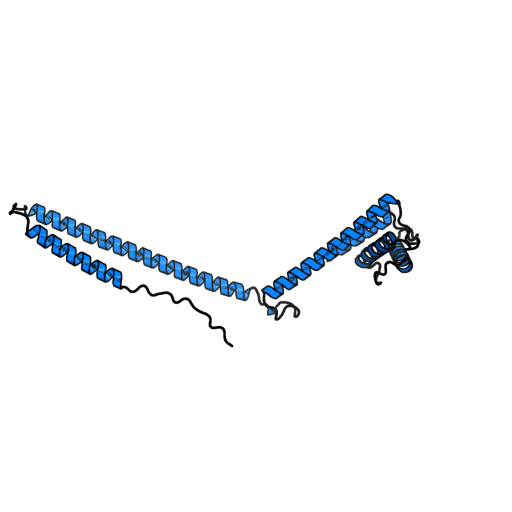064 1.00 83.88 164 LYS A C 1
ATOM 1258 O O . LYS A 1 164 ? 18.436 -2.048 -12.397 1.00 83.88 164 LYS A O 1
ATOM 1263 N N . ALA A 1 165 ? 19.996 -1.440 -10.898 1.00 84.19 165 ALA A N 1
ATOM 1264 C CA . ALA A 1 165 ? 19.047 -0.934 -9.909 1.00 84.19 165 ALA A CA 1
ATOM 1265 C C . ALA A 1 165 ? 18.196 0.221 -10.465 1.00 84.19 165 ALA A C 1
ATOM 1267 O O . ALA A 1 165 ? 16.991 0.265 -10.227 1.00 84.19 165 ALA A O 1
ATOM 1268 N N . LEU A 1 166 ? 18.791 1.126 -11.249 1.00 84.62 166 LEU A N 1
ATOM 1269 C CA . LEU A 1 166 ? 18.065 2.204 -11.920 1.00 84.62 166 LEU A CA 1
ATOM 1270 C C . LEU A 1 166 ? 17.045 1.670 -12.940 1.00 84.62 166 LEU A C 1
ATOM 1272 O O . LEU A 1 166 ? 15.908 2.132 -12.960 1.00 84.62 166 LEU A O 1
ATOM 1276 N N . TYR A 1 167 ? 17.414 0.675 -13.750 1.00 87.25 167 TYR A N 1
ATOM 1277 C CA . TYR A 1 167 ? 16.502 0.053 -14.719 1.00 87.25 167 TYR A CA 1
ATOM 1278 C C . TYR A 1 167 ? 15.364 -0.696 -14.042 1.00 87.25 167 TYR A C 1
ATOM 1280 O O . TYR A 1 167 ? 14.219 -0.523 -14.449 1.00 87.25 167 TYR A O 1
ATOM 1288 N N . SER A 1 168 ? 15.637 -1.408 -12.946 1.00 86.38 168 SER A N 1
ATOM 1289 C CA . SER A 1 168 ? 14.581 -1.994 -12.119 1.00 86.38 168 SER A CA 1
ATOM 1290 C C . SER A 1 168 ? 13.581 -0.937 -11.653 1.00 86.38 168 SER A C 1
ATOM 1292 O O . SER A 1 168 ? 12.381 -1.138 -11.781 1.00 86.38 168 SER A O 1
ATOM 1294 N N . ARG A 1 169 ? 14.062 0.205 -11.143 1.00 87.69 169 ARG A N 1
ATOM 1295 C CA . ARG A 1 169 ? 13.207 1.294 -10.641 1.00 87.69 169 ARG A CA 1
ATOM 1296 C C . ARG A 1 169 ? 12.365 1.918 -11.753 1.00 87.69 169 ARG A C 1
ATOM 1298 O O . ARG A 1 169 ? 11.175 2.141 -11.554 1.00 87.69 169 ARG A O 1
ATOM 1305 N N . ILE A 1 170 ? 12.959 2.160 -12.923 1.00 86.56 170 ILE A N 1
ATOM 1306 C CA . ILE A 1 170 ? 12.252 2.693 -14.099 1.00 86.56 170 ILE A CA 1
ATOM 1307 C C . ILE A 1 170 ? 11.168 1.715 -14.564 1.00 86.56 170 ILE A C 1
ATOM 1309 O O . ILE A 1 170 ? 10.038 2.132 -14.803 1.00 86.56 170 ILE A O 1
ATOM 1313 N N . GLN A 1 171 ? 11.485 0.422 -14.649 1.00 87.56 171 GLN A N 1
ATOM 1314 C CA . GLN A 1 171 ? 10.522 -0.624 -14.996 1.00 87.56 171 GLN A CA 1
ATOM 1315 C C . GLN A 1 171 ? 9.385 -0.711 -13.971 1.00 87.56 171 GLN A C 1
ATOM 1317 O O . GLN A 1 171 ? 8.230 -0.822 -14.373 1.00 87.56 171 GLN A O 1
ATOM 1322 N N . THR A 1 172 ? 9.678 -0.594 -12.668 1.00 87.38 172 THR A N 1
ATOM 1323 C CA . THR A 1 172 ? 8.648 -0.528 -11.620 1.00 87.38 172 THR A CA 1
ATOM 1324 C C . THR A 1 172 ? 7.703 0.645 -11.861 1.00 87.38 172 THR A C 1
ATOM 1326 O O . THR A 1 172 ? 6.493 0.448 -11.886 1.00 87.38 172 THR A O 1
ATOM 1329 N N . ILE A 1 173 ? 8.231 1.851 -12.095 1.00 84.88 173 ILE A N 1
ATOM 1330 C CA . ILE A 1 173 ? 7.413 3.050 -12.339 1.00 84.88 173 ILE A CA 1
ATOM 1331 C C . ILE A 1 173 ? 6.556 2.880 -13.600 1.00 84.88 173 ILE A C 1
ATOM 1333 O O . ILE A 1 173 ? 5.362 3.166 -13.567 1.00 84.88 173 ILE A O 1
ATOM 1337 N N . LEU A 1 174 ? 7.144 2.384 -14.693 1.00 85.69 174 LEU A N 1
ATOM 1338 C CA . LEU A 1 174 ? 6.441 2.150 -15.958 1.00 85.69 174 LEU A CA 1
ATOM 1339 C C . LEU A 1 174 ? 5.333 1.096 -15.827 1.00 85.69 174 LEU A C 1
ATOM 1341 O O . LEU A 1 174 ? 4.265 1.269 -16.408 1.00 85.69 1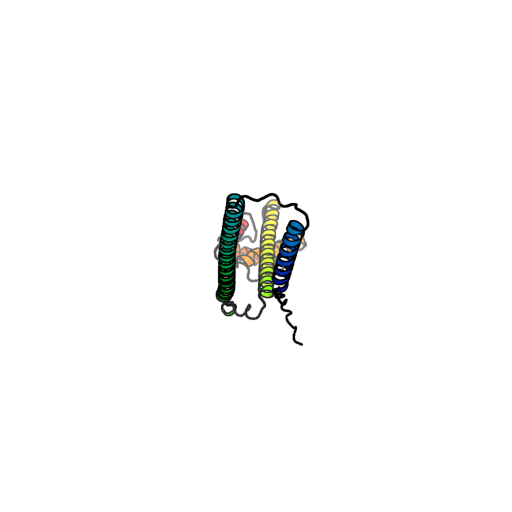74 LEU A O 1
ATOM 1345 N N . ASN A 1 175 ? 5.559 0.040 -15.042 1.00 86.25 175 ASN A N 1
ATOM 1346 C CA . ASN A 1 175 ? 4.549 -0.980 -14.758 1.00 86.25 175 ASN A CA 1
ATOM 1347 C C . ASN A 1 175 ? 3.395 -0.415 -13.929 1.00 86.25 175 ASN A C 1
ATOM 1349 O O . ASN A 1 175 ? 2.235 -0.708 -14.190 1.00 86.25 175 ASN A O 1
ATOM 1353 N N . GLN A 1 176 ? 3.693 0.457 -12.964 1.00 81.25 176 GLN A N 1
ATOM 1354 C CA . GLN A 1 176 ? 2.651 1.103 -12.167 1.00 81.25 176 GLN A CA 1
ATOM 1355 C C . GLN A 1 176 ? 1.739 2.000 -13.010 1.00 81.25 176 GLN A C 1
ATOM 1357 O O . GLN A 1 176 ? 0.570 2.127 -12.671 1.00 81.25 176 GLN A O 1
ATOM 1362 N N . ILE A 1 177 ? 2.220 2.580 -14.113 1.00 81.88 177 ILE A N 1
ATOM 1363 C CA . ILE A 1 177 ? 1.431 3.448 -15.009 1.00 81.88 177 ILE A CA 1
ATOM 1364 C C . ILE A 1 177 ? 0.906 2.726 -16.268 1.00 81.88 177 ILE A C 1
ATOM 1366 O O . ILE A 1 177 ? 0.517 3.395 -17.219 1.00 81.88 177 ILE A O 1
ATOM 1370 N N . ASP A 1 178 ? 0.914 1.385 -16.287 1.00 81.12 178 ASP A N 1
ATOM 1371 C CA . ASP A 1 178 ? 0.506 0.510 -17.414 1.00 81.12 178 ASP A CA 1
ATOM 1372 C C . ASP A 1 178 ? 1.259 0.747 -18.735 1.00 81.12 178 ASP A C 1
ATOM 1374 O O . ASP A 1 178 ? 0.846 0.302 -19.804 1.00 81.12 178 ASP A O 1
ATOM 1378 N N . ALA A 1 179 ? 2.402 1.428 -18.677 1.00 76.50 179 ALA A N 1
ATOM 1379 C CA . ALA A 1 179 ? 3.271 1.638 -19.830 1.00 76.50 179 ALA A CA 1
ATOM 1380 C C . ALA A 1 179 ? 4.216 0.450 -20.075 1.00 76.50 179 ALA A C 1
ATOM 1382 O O . ALA A 1 179 ? 4.916 0.398 -21.088 1.00 76.50 179 ALA A O 1
ATOM 1383 N N . TYR A 1 180 ? 4.271 -0.492 -19.132 1.00 77.69 180 TYR A N 1
ATOM 1384 C CA . TYR A 1 180 ? 5.092 -1.690 -19.201 1.00 77.69 180 TYR A CA 1
ATOM 1385 C C . TYR A 1 180 ? 4.363 -2.872 -18.567 1.00 77.69 180 TYR A C 1
ATOM 1387 O O . TYR A 1 180 ? 4.158 -2.882 -17.366 1.00 77.69 180 TYR A O 1
ATOM 1395 N N . ASN A 1 181 ? 4.035 -3.891 -19.361 1.00 74.12 181 ASN A N 1
ATOM 1396 C CA . ASN A 1 181 ? 3.344 -5.099 -18.883 1.00 74.12 181 ASN A CA 1
ATOM 1397 C C . ASN A 1 181 ? 4.296 -6.296 -18.715 1.00 74.12 181 ASN A C 1
ATOM 1399 O O . ASN A 1 181 ? 3.865 -7.441 -18.585 1.00 74.12 181 ASN A O 1
ATOM 1403 N N . GLY A 1 182 ? 5.606 -6.052 -18.805 1.00 74.12 182 GLY A N 1
ATOM 1404 C CA . GLY A 1 182 ? 6.626 -7.089 -18.737 1.00 74.12 182 GLY A CA 1
ATOM 1405 C C . GLY A 1 182 ? 7.151 -7.323 -17.316 1.00 74.12 182 GLY A C 1
ATOM 1406 O O . GLY A 1 182 ? 6.979 -6.492 -16.426 1.00 74.12 182 GLY A O 1
ATOM 1407 N N . PRO A 1 183 ? 7.863 -8.435 -17.082 1.00 76.12 183 PRO A N 1
ATOM 1408 C CA . PRO A 1 183 ? 8.565 -8.657 -15.823 1.00 76.12 183 PRO A CA 1
ATOM 1409 C C . PRO A 1 183 ? 9.695 -7.632 -15.625 1.00 76.12 183 PRO A C 1
ATOM 1411 O O . PRO A 1 183 ? 10.426 -7.304 -16.563 1.00 76.12 183 PRO A O 1
ATOM 1414 N N . ILE A 1 184 ? 9.877 -7.151 -14.393 1.00 82.06 184 ILE A N 1
ATOM 1415 C CA . ILE A 1 184 ? 10.969 -6.241 -14.008 1.00 82.06 184 ILE A CA 1
ATOM 1416 C C . ILE A 1 184 ? 12.282 -7.043 -14.011 1.00 82.06 184 ILE A C 1
ATOM 1418 O O . ILE A 1 184 ? 12.588 -7.762 -13.063 1.00 82.06 184 ILE A O 1
ATOM 1422 N N . ARG A 1 185 ? 13.035 -6.984 -15.116 1.00 78.06 185 ARG A N 1
ATOM 1423 C CA . ARG A 1 185 ? 14.255 -7.784 -15.354 1.00 78.06 185 ARG A CA 1
ATOM 1424 C C . ARG A 1 185 ? 15.558 -6.989 -15.245 1.00 78.06 185 ARG A C 1
ATOM 1426 O O . ARG A 1 185 ? 16.632 -7.562 -15.403 1.00 78.06 185 ARG A O 1
ATOM 1433 N N . SER A 1 186 ? 15.491 -5.689 -14.944 1.00 81.56 186 SER A N 1
ATOM 1434 C CA . SER A 1 186 ? 16.656 -4.787 -14.879 1.00 81.56 186 SER A CA 1
ATOM 1435 C C . SER A 1 186 ? 17.494 -4.761 -16.168 1.00 81.56 186 SER A C 1
ATOM 1437 O O . SER A 1 186 ? 18.691 -4.462 -16.143 1.00 81.56 186 SER A O 1
ATOM 1439 N N . ASP A 1 187 ? 16.885 -5.103 -17.303 1.00 82.38 187 ASP A N 1
ATOM 1440 C CA . ASP A 1 187 ? 17.525 -5.197 -18.605 1.00 82.38 187 ASP A CA 1
ATOM 1441 C C . ASP A 1 187 ? 17.322 -3.918 -19.426 1.00 82.38 187 ASP A C 1
ATOM 1443 O O . ASP A 1 187 ? 16.270 -3.275 -19.418 1.00 82.38 187 ASP A O 1
ATOM 1447 N N . LYS A 1 188 ? 18.362 -3.565 -20.179 1.00 82.06 188 LYS A N 1
ATOM 1448 C CA . LYS A 1 188 ? 18.380 -2.405 -21.077 1.00 82.06 188 LYS A CA 1
ATOM 1449 C C . LYS A 1 188 ? 17.297 -2.494 -22.153 1.00 82.06 188 LYS A C 1
ATOM 1451 O O . LYS A 1 188 ? 16.639 -1.504 -22.445 1.00 82.06 188 LYS A O 1
ATOM 1456 N N . THR A 1 189 ? 17.134 -3.668 -22.755 1.00 83.56 189 THR A N 1
ATOM 1457 C CA . THR A 1 189 ? 16.264 -3.899 -23.915 1.00 83.56 189 THR A CA 1
ATOM 1458 C C . THR A 1 189 ? 14.807 -3.590 -23.617 1.00 83.56 189 THR A C 1
ATOM 1460 O O . THR A 1 189 ? 14.206 -2.769 -24.311 1.00 83.56 189 THR A O 1
ATOM 1463 N N . SER A 1 190 ? 14.252 -4.183 -22.560 1.00 82.88 190 SER A N 1
ATOM 1464 C CA . SER A 1 190 ? 12.862 -3.937 -22.184 1.00 82.88 190 SER A CA 1
ATOM 1465 C C . SER A 1 190 ? 12.661 -2.511 -21.662 1.00 82.88 190 SER A C 1
ATOM 1467 O O . SER A 1 190 ? 11.674 -1.871 -22.017 1.00 82.88 190 SER A O 1
ATOM 1469 N N . THR A 1 191 ? 13.625 -1.969 -20.903 1.00 85.44 191 THR A N 1
ATOM 1470 C CA . THR A 1 191 ? 13.545 -0.605 -20.356 1.00 85.44 191 THR A CA 1
ATOM 1471 C C . THR A 1 191 ? 13.514 0.430 -21.479 1.00 85.44 191 THR A C 1
ATOM 1473 O O . THR A 1 191 ? 12.666 1.318 -21.476 1.00 85.44 191 THR A O 1
ATOM 1476 N N . LEU A 1 192 ? 14.394 0.298 -22.476 1.00 87.44 192 LEU A N 1
ATOM 1477 C CA . LEU A 1 192 ? 14.443 1.194 -23.631 1.00 87.44 192 LEU A CA 1
ATOM 1478 C C . LEU A 1 192 ? 13.156 1.121 -24.462 1.00 87.44 192 LEU A C 1
ATOM 1480 O O . LEU A 1 192 ? 12.633 2.159 -24.869 1.00 87.44 192 LEU A O 1
ATOM 1484 N N . ALA A 1 193 ? 12.642 -0.087 -24.709 1.00 87.38 193 ALA A N 1
ATOM 1485 C CA . ALA A 1 193 ? 11.397 -0.280 -25.447 1.00 87.38 193 ALA A CA 1
ATOM 1486 C C . ALA A 1 193 ? 10.205 0.355 -24.716 1.00 87.38 193 ALA A C 1
ATOM 1488 O O . ALA A 1 193 ? 9.435 1.095 -25.327 1.00 87.38 193 ALA A O 1
ATOM 1489 N N . ALA A 1 194 ? 10.103 0.141 -23.403 1.00 86.25 194 ALA A N 1
ATOM 1490 C CA . ALA A 1 194 ? 9.037 0.690 -22.575 1.00 86.25 194 ALA A CA 1
ATOM 1491 C C . ALA A 1 194 ? 9.090 2.225 -22.492 1.00 86.25 194 ALA A C 1
ATOM 1493 O O . ALA A 1 194 ? 8.066 2.890 -22.630 1.00 86.25 194 ALA A O 1
ATOM 1494 N N . VAL A 1 195 ? 10.285 2.812 -22.355 1.00 88.19 195 VAL A N 1
ATOM 1495 C CA . VAL A 1 195 ? 10.450 4.276 -22.372 1.00 88.19 195 VAL A CA 1
ATOM 1496 C C . VAL A 1 195 ? 10.068 4.859 -23.729 1.00 88.19 195 VAL A C 1
ATOM 1498 O O . VAL A 1 195 ? 9.369 5.869 -23.774 1.00 88.19 195 VAL A O 1
ATOM 1501 N N . LYS A 1 196 ? 10.462 4.227 -24.841 1.00 88.69 196 LYS A N 1
ATOM 1502 C CA . LYS A 1 196 ? 10.069 4.686 -26.183 1.00 88.69 196 LYS A CA 1
ATOM 1503 C C . LYS A 1 196 ? 8.564 4.574 -26.418 1.00 88.69 196 LYS A C 1
ATOM 1505 O O . LYS A 1 196 ? 7.972 5.500 -26.973 1.00 88.69 196 LYS A O 1
ATOM 1510 N N . ALA A 1 197 ? 7.942 3.481 -25.979 1.00 87.50 197 ALA A N 1
ATOM 1511 C CA . ALA A 1 197 ? 6.493 3.307 -26.046 1.00 87.50 197 ALA A CA 1
ATOM 1512 C C . ALA A 1 197 ? 5.777 4.404 -25.246 1.00 87.50 197 ALA A C 1
ATOM 1514 O O . ALA A 1 197 ? 4.900 5.084 -25.777 1.00 87.50 197 ALA A O 1
ATOM 1515 N N . TYR A 1 198 ? 6.237 4.665 -24.020 1.00 88.25 198 TYR A N 1
ATOM 1516 C CA . TYR A 1 198 ? 5.705 5.730 -23.177 1.00 88.25 198 TYR A CA 1
ATOM 1517 C C . TYR A 1 198 ? 5.861 7.120 -23.805 1.00 88.25 198 TYR A C 1
ATOM 1519 O O . TYR A 1 198 ? 4.916 7.910 -23.819 1.00 88.25 198 TYR A O 1
ATOM 1527 N N . GLN A 1 199 ? 7.042 7.425 -24.352 1.00 90.88 199 GLN A N 1
ATOM 1528 C CA . GLN A 1 199 ? 7.295 8.685 -25.050 1.00 90.88 199 GLN A CA 1
ATOM 1529 C C . GLN A 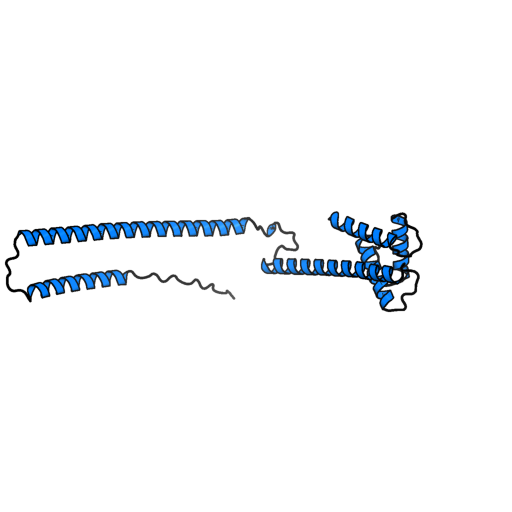1 199 ? 6.366 8.844 -26.259 1.00 90.88 199 GLN A C 1
ATOM 1531 O O . GLN A 1 199 ? 5.803 9.918 -26.449 1.00 90.88 199 GLN A O 1
ATOM 1536 N N . THR A 1 200 ? 6.146 7.771 -27.022 1.00 89.12 200 THR A N 1
ATOM 1537 C CA . THR A 1 200 ? 5.242 7.763 -28.182 1.00 89.12 200 THR A CA 1
ATOM 1538 C C . THR A 1 200 ? 3.799 8.033 -27.759 1.00 89.12 200 THR A C 1
ATOM 1540 O O . THR A 1 200 ? 3.149 8.924 -28.303 1.00 89.12 200 THR A O 1
ATOM 1543 N N . GLN A 1 201 ? 3.313 7.322 -26.738 1.00 87.75 201 GLN A N 1
ATOM 1544 C CA . GLN A 1 201 ? 1.950 7.465 -26.223 1.00 87.75 201 GLN A CA 1
ATOM 1545 C C . GLN A 1 201 ? 1.675 8.877 -25.688 1.00 87.75 201 GLN A C 1
ATOM 1547 O O . GLN A 1 201 ? 0.588 9.416 -25.883 1.00 87.75 201 GLN A O 1
ATOM 1552 N N . ASN A 1 202 ? 2.672 9.499 -25.057 1.00 86.62 202 ASN A N 1
ATOM 1553 C CA . ASN A 1 202 ? 2.553 10.832 -24.465 1.00 86.62 202 ASN A CA 1
ATOM 1554 C C . ASN A 1 202 ? 3.000 11.968 -25.403 1.00 86.62 202 ASN A C 1
ATOM 1556 O O . ASN A 1 202 ? 3.161 13.098 -24.946 1.00 86.62 202 ASN A O 1
ATOM 1560 N N . LYS A 1 203 ? 3.201 11.694 -26.704 1.00 89.25 203 LYS A N 1
ATOM 1561 C CA . LYS A 1 203 ? 3.638 12.681 -27.714 1.00 89.25 203 LYS A CA 1
ATOM 1562 C C . LYS A 1 203 ? 4.925 13.430 -27.322 1.00 89.25 203 LYS A C 1
ATOM 1564 O O . LYS A 1 203 ? 5.096 14.608 -27.625 1.00 89.25 203 LYS A O 1
ATOM 1569 N N . LEU A 1 204 ? 5.831 12.743 -26.631 1.00 89.56 204 LEU A N 1
ATOM 1570 C CA . LEU A 1 204 ? 7.156 13.238 -26.267 1.00 89.56 204 LEU A CA 1
ATOM 1571 C C . LEU A 1 204 ? 8.179 12.877 -27.352 1.00 89.56 204 LEU A C 1
ATOM 1573 O O . LEU A 1 204 ? 7.946 12.018 -28.202 1.00 89.56 204 LEU A O 1
ATOM 1577 N N . LYS A 1 205 ? 9.362 13.495 -27.292 1.00 88.31 205 LYS A N 1
ATOM 1578 C CA . LYS A 1 205 ? 10.491 13.119 -28.151 1.00 88.31 205 LYS A CA 1
ATOM 1579 C C . LYS A 1 205 ? 10.888 11.660 -27.888 1.00 88.31 205 LYS A C 1
ATOM 1581 O O . LYS A 1 205 ? 11.286 11.330 -26.776 1.00 88.31 205 LYS A O 1
ATOM 1586 N N . VAL A 1 206 ? 10.803 10.807 -28.913 1.00 88.31 206 VAL A N 1
ATOM 1587 C CA . VAL A 1 206 ? 11.078 9.360 -28.822 1.00 88.31 206 VAL A CA 1
ATOM 1588 C C . VAL A 1 206 ? 12.576 9.079 -28.978 1.00 88.31 206 VAL A C 1
ATOM 1590 O O . VAL A 1 206 ? 13.038 8.531 -29.977 1.00 88.31 206 VAL A O 1
ATOM 1593 N N . ASP A 1 207 ? 13.370 9.501 -27.999 1.00 85.94 207 ASP A N 1
ATOM 1594 C CA . ASP A 1 207 ? 14.824 9.295 -27.980 1.00 85.94 207 ASP A CA 1
ATOM 1595 C C . ASP A 1 207 ? 15.271 8.167 -27.034 1.00 85.94 207 ASP A C 1
ATOM 1597 O O . ASP A 1 207 ? 16.451 7.811 -27.012 1.00 85.94 207 ASP A O 1
ATOM 1601 N N . GLY A 1 208 ? 14.343 7.571 -26.276 1.00 83.44 208 GLY A N 1
ATOM 1602 C CA . GLY A 1 208 ? 14.654 6.561 -25.265 1.00 83.44 208 GLY A CA 1
ATOM 1603 C C . GLY A 1 208 ? 15.421 7.124 -24.064 1.00 83.44 208 GLY A C 1
ATOM 1604 O O . GLY A 1 208 ? 16.034 6.367 -23.306 1.00 83.44 208 GLY A O 1
ATOM 1605 N N . LYS A 1 209 ? 15.433 8.446 -23.888 1.00 88.81 209 LYS A N 1
ATOM 1606 C CA . LYS A 1 209 ? 16.105 9.122 -22.784 1.00 88.81 209 LYS A CA 1
ATOM 1607 C C . LYS A 1 209 ? 15.080 9.720 -21.828 1.00 88.81 209 LYS A C 1
ATOM 1609 O O . LYS A 1 209 ? 14.113 10.354 -22.235 1.00 88.81 209 LYS A O 1
ATOM 1614 N N . ILE A 1 210 ? 15.303 9.549 -20.532 1.00 86.25 210 ILE A N 1
ATOM 1615 C CA . ILE A 1 210 ? 14.429 10.118 -19.505 1.00 86.25 210 ILE A CA 1
ATOM 1616 C C . ILE A 1 210 ? 15.050 11.433 -19.042 1.00 86.25 210 ILE A C 1
ATOM 1618 O O . ILE A 1 210 ? 16.003 11.443 -18.263 1.00 86.25 210 ILE A O 1
ATOM 1622 N N . GLY A 1 211 ? 14.532 12.540 -19.571 1.00 87.06 211 GLY A N 1
ATOM 1623 C CA . GLY A 1 211 ? 14.795 13.886 -19.060 1.00 87.06 211 GLY A CA 1
ATOM 1624 C C . GLY A 1 211 ? 13.693 14.359 -18.109 1.00 87.06 211 GLY A C 1
ATOM 1625 O O . GLY A 1 211 ? 12.714 13.647 -17.869 1.00 87.06 211 GLY A O 1
ATOM 1626 N N . ILE A 1 212 ? 13.815 15.596 -17.620 1.00 85.94 212 ILE A N 1
ATOM 1627 C CA . ILE A 1 212 ? 12.853 16.199 -16.681 1.00 85.94 212 ILE A CA 1
ATOM 1628 C C . ILE A 1 212 ? 11.421 16.218 -17.233 1.00 85.94 212 ILE A C 1
ATOM 1630 O O . ILE A 1 212 ? 10.500 15.831 -16.523 1.00 85.94 212 ILE A O 1
ATOM 1634 N N . ASN A 1 213 ? 11.219 16.551 -18.512 1.00 85.69 213 ASN A N 1
ATOM 1635 C CA . ASN A 1 213 ? 9.877 16.587 -19.111 1.00 85.69 213 ASN A CA 1
ATOM 1636 C C . ASN A 1 213 ? 9.232 15.192 -19.173 1.00 85.69 213 ASN A C 1
ATOM 1638 O O . ASN A 1 213 ? 8.049 15.025 -18.864 1.00 85.69 213 ASN A O 1
ATOM 1642 N N . THR A 1 214 ? 10.017 14.172 -19.531 1.00 88.50 214 THR A N 1
ATOM 1643 C CA . THR A 1 214 ? 9.557 12.778 -19.544 1.00 88.50 214 THR A CA 1
ATOM 1644 C C . THR A 1 214 ? 9.217 12.315 -18.134 1.00 88.50 214 THR A C 1
ATOM 1646 O O . THR A 1 214 ? 8.134 11.779 -17.917 1.00 88.50 214 THR A O 1
ATOM 1649 N N . PHE A 1 215 ? 10.090 12.595 -17.164 1.00 88.62 215 PHE A N 1
ATOM 1650 C CA . PHE A 1 215 ? 9.879 12.237 -15.765 1.00 88.62 215 PHE A CA 1
ATOM 1651 C C . PHE A 1 215 ? 8.649 12.923 -15.155 1.00 88.62 215 PHE A C 1
ATOM 1653 O O . PHE A 1 215 ? 7.826 12.254 -14.539 1.00 88.62 215 PHE A O 1
ATOM 1660 N N . MET A 1 216 ? 8.452 14.222 -15.392 1.00 87.81 216 MET A N 1
ATOM 1661 C CA . MET A 1 216 ? 7.265 14.952 -14.928 1.00 87.81 216 MET A CA 1
ATOM 1662 C C . MET A 1 216 ? 5.973 14.362 -15.493 1.00 87.81 216 MET A C 1
ATOM 1664 O O . MET A 1 216 ? 4.981 14.232 -14.778 1.00 87.81 216 MET A O 1
ATOM 1668 N N . THR A 1 217 ? 5.995 13.942 -16.760 1.00 88.75 217 THR A N 1
ATOM 1669 C CA . THR A 1 217 ? 4.849 13.268 -17.379 1.00 88.75 217 THR A CA 1
ATOM 1670 C C . THR A 1 217 ? 4.583 11.917 -16.706 1.00 88.75 217 THR A C 1
ATOM 1672 O O . THR A 1 217 ? 3.429 11.591 -16.453 1.00 88.75 217 THR A O 1
ATOM 1675 N N . MET A 1 218 ? 5.625 11.146 -16.364 1.00 87.19 218 MET A N 1
ATOM 1676 C CA . MET A 1 218 ? 5.495 9.881 -15.613 1.00 87.19 218 MET A CA 1
ATOM 1677 C C . MET A 1 218 ? 4.920 10.095 -14.214 1.00 87.19 218 MET A C 1
ATOM 1679 O O . MET A 1 218 ? 4.015 9.371 -13.809 1.00 87.19 218 MET A O 1
ATOM 1683 N N . VAL A 1 219 ? 5.402 11.109 -13.489 1.00 86.62 219 VAL A N 1
ATOM 1684 C CA . VAL A 1 219 ? 4.881 11.468 -12.161 1.00 86.62 219 VAL A CA 1
ATOM 1685 C C . VAL A 1 219 ? 3.413 11.873 -12.255 1.00 86.62 219 VAL A C 1
ATOM 1687 O O . VAL A 1 219 ? 2.606 11.416 -11.451 1.00 86.62 219 VAL A O 1
ATOM 1690 N N . LYS A 1 220 ? 3.046 12.673 -13.262 1.00 87.31 220 LYS A N 1
ATOM 1691 C CA . LYS A 1 220 ? 1.653 13.060 -13.504 1.00 87.31 220 LYS A CA 1
ATOM 1692 C C . LYS A 1 220 ? 0.772 11.840 -13.778 1.00 87.31 220 LYS A C 1
ATOM 1694 O O . LYS A 1 220 ? -0.262 11.700 -13.138 1.00 87.31 220 LYS A O 1
ATOM 1699 N N . ALA A 1 221 ? 1.195 10.935 -14.663 1.00 85.31 221 ALA A N 1
ATOM 1700 C CA . ALA A 1 221 ? 0.462 9.700 -14.953 1.00 85.31 221 ALA A CA 1
ATOM 1701 C C . ALA A 1 221 ? 0.298 8.820 -13.701 1.00 85.31 221 ALA A C 1
ATOM 1703 O O . ALA A 1 221 ? -0.790 8.310 -13.434 1.00 85.31 221 ALA A O 1
ATOM 1704 N N . PHE A 1 222 ? 1.351 8.712 -12.886 1.00 85.06 222 PHE A N 1
ATOM 1705 C CA . PHE A 1 222 ? 1.318 7.998 -11.610 1.00 85.06 222 PHE A CA 1
ATOM 1706 C C . PHE A 1 222 ? 0.324 8.623 -10.620 1.00 85.06 222 PHE A C 1
ATOM 1708 O O . PHE A 1 222 ? -0.447 7.908 -9.985 1.00 85.06 222 PHE A O 1
ATOM 1715 N N . GLN A 1 223 ? 0.293 9.954 -10.512 1.00 82.75 223 GLN A N 1
ATOM 1716 C CA . GLN A 1 223 ? -0.670 10.672 -9.672 1.00 82.75 223 GLN A CA 1
ATOM 1717 C C . GLN A 1 223 ? -2.107 10.486 -10.164 1.00 82.75 223 GLN A C 1
ATOM 1719 O O . GLN A 1 223 ? -2.983 10.179 -9.362 1.00 82.75 223 GLN A O 1
ATOM 1724 N N . THR A 1 224 ? -2.354 10.628 -11.469 1.00 81.62 224 THR A N 1
ATOM 1725 C CA . THR A 1 224 ? -3.692 10.463 -12.052 1.00 81.62 224 THR A CA 1
ATOM 1726 C C . THR A 1 224 ? -4.246 9.070 -11.788 1.00 81.62 224 THR A C 1
ATOM 1728 O O . THR A 1 224 ? -5.377 8.952 -11.328 1.00 81.62 224 THR A O 1
ATOM 1731 N N . LYS A 1 225 ? -3.439 8.023 -11.986 1.00 79.69 225 LYS A N 1
ATOM 1732 C CA . LYS A 1 225 ? -3.868 6.643 -11.726 1.00 79.69 225 LYS A CA 1
ATOM 1733 C C . LYS A 1 225 ? -4.165 6.377 -10.249 1.00 79.69 225 LYS A C 1
ATOM 1735 O O . LYS A 1 225 ? -5.012 5.558 -9.913 1.00 79.69 225 LYS A O 1
ATOM 1740 N N . ARG A 1 226 ? -3.485 7.090 -9.354 1.00 72.38 226 ARG A N 1
ATOM 1741 C CA . ARG A 1 226 ? -3.711 6.996 -7.911 1.00 72.38 226 ARG A CA 1
ATOM 1742 C C . ARG A 1 226 ? -4.982 7.719 -7.450 1.00 72.38 226 ARG A C 1
ATOM 1744 O O . ARG A 1 226 ? -5.490 7.398 -6.388 1.00 72.38 226 ARG A O 1
ATOM 1751 N N . LEU A 1 227 ? -5.458 8.696 -8.222 1.00 69.50 227 LEU A N 1
ATOM 1752 C CA . LEU A 1 227 ? -6.682 9.456 -7.949 1.00 69.50 227 LEU A CA 1
ATOM 1753 C C . LEU A 1 227 ? -7.929 8.841 -8.608 1.00 69.50 227 LEU A C 1
ATOM 1755 O O . LEU A 1 227 ? -9.039 9.236 -8.272 1.00 69.50 227 LEU A O 1
ATOM 1759 N N . SER A 1 228 ? -7.760 7.914 -9.557 1.00 62.50 228 SER A N 1
ATOM 1760 C CA . SER A 1 228 ? -8.858 7.249 -10.273 1.00 62.50 228 SER A CA 1
ATOM 1761 C C . SER A 1 228 ? -9.349 5.946 -9.621 1.00 62.50 228 SER A C 1
ATOM 1763 O O . SER A 1 228 ? -10.212 5.285 -10.196 1.00 62.50 228 SER A O 1
ATOM 1765 N N . HIS A 1 229 ? -8.792 5.564 -8.470 1.00 45.22 229 HIS A N 1
ATOM 1766 C CA . HIS A 1 229 ? -9.164 4.391 -7.670 1.00 45.22 229 HIS A CA 1
ATOM 1767 C C . HIS A 1 229 ? -9.573 4.823 -6.264 1.00 45.22 229 HIS A C 1
ATOM 1769 O O . HIS A 1 229 ? -10.492 4.177 -5.717 1.00 45.22 229 HIS A O 1
#

Foldseek 3Di:
DDDDDDDPDDDDPDPPVVVVVVVVVVVVVVVVVVVVVPDDDDPPDPPVNVVVVVVVVVVVVVVVVVVVVVVVVVVVVVVVVVVVVVVVVVVVVVVVVVVDPQVPDPPVSNPAPPVRSVVVVVVVVVVVVVLVVLLVVLLVVLVVVCVVVVKAQLQDFCPDPVQLSNQLSLQSLLVLLVLAPDDSPSGSVRLLVSLLSLCVVVVHPNPSMDHPVSSVVSVVSNVVSVVVD

Sequence (229 aa):
MGLKTTVPSTKATSPWPMAIALAIAVFVIQSLIAVVWSSTRPQTISVQDYNDLQTDLASQLEAQDTTLAAMTRKMQSTQLLNKRLERDNTQLKQQASQRLRVEQLPTQVRGVTPSQCISKIQRLCDVAQKVNQDNVSALLAVLVEIQKNSVINTALDAKSASRKALYSRIQTILNQIDAYNGPIRSDKTSTLAAVKAYQTQNKLKVDGKIGINTFMTMVKAFQTKRLSH

Radius of gyration: 44.33 Å; chains: 1; bounding box: 73×49×124 Å

Secondary structure (DSSP, 8-state):
--------------SHHHHHHHHHHHHHHHHHHHHHHHS-------HHHHHHHHHHHHHHHHHHHHHHHHHHHHHHHHHHHHHHHHHHHHHHHHHHHHH--GGGS-TTTTTS-HHHHHHHHHHHHHHHHHHHHHHHHHHHHHHHHHHHHSSEETTS-TTSHHHHHHHHHHHHHHHHTTS--S-----HHHHHHHHHHHHHHTT---SSEE-HHHHHHHHHHHHHHHH--

pLDDT: mean 72.58, std 15.59, range [34.12, 91.69]